Protein AF-A0A7X7J0G5-F1 (afdb_monomer_lite)

Foldseek 3Di:
DDPQDDPVVLVVLVVVLVVLVVLLVVLVVVVVVVVVVLVVVLCCLPPPQLVVLVVQLVVLVVQLVVLVVVLVVQQPDADPVRHGDDSVVSVVSNVVSVVSNVVSVVSNVVSVVVSVVSVVVVVVVCVVCVVVNCCSPPVSVVSSVVSVVVSVVSVVVVVVVVVVPDDDDPPPVVVPPPDDDDPDPDPDDPDDVVVLVLLLCCVVLFDDLVCQVPAAADDDDLLLLPQAADPVQLVVLLPFPAQFDAQDQQAKAKEFPPLSVAQKKKWAAADAPDNNHLSIYIYHSDDDRGPHMHMYGNNNSCVSHVNCRSVNRGDHLWMWMGGRRHTQFIAGNVSHTSDGTDDPDDPPPDDD

Structure (mmCIF, N/CA/C/O backbone):
data_AF-A0A7X7J0G5-F1
#
_entry.id   AF-A0A7X7J0G5-F1
#
loop_
_atom_site.group_PDB
_atom_site.id
_atom_site.type_symbol
_atom_site.label_atom_id
_atom_site.label_alt_id
_atom_site.label_comp_id
_atom_site.label_asym_id
_atom_site.label_entity_id
_atom_site.label_seq_id
_atom_site.pdbx_PDB_ins_code
_atom_site.Cartn_x
_atom_site.Cartn_y
_atom_site.Cartn_z
_atom_site.occupancy
_atom_site.B_iso_or_equiv
_atom_site.auth_seq_id
_atom_site.auth_comp_id
_atom_site.auth_asym_id
_atom_site.auth_atom_id
_atom_site.pdbx_PDB_model_num
ATOM 1 N N . MET A 1 1 ? -26.167 16.440 42.653 1.00 32.41 1 MET A N 1
ATOM 2 C CA . MET A 1 1 ? -25.703 16.665 41.267 1.00 32.41 1 MET A CA 1
ATOM 3 C C . MET A 1 1 ? -24.524 15.736 40.993 1.00 32.41 1 MET A C 1
ATOM 5 O O . MET A 1 1 ? -23.384 16.174 40.981 1.00 32.41 1 MET A O 1
ATOM 9 N N . SER A 1 2 ? -24.777 14.433 40.871 1.00 34.41 2 SER A N 1
ATOM 10 C CA . SER A 1 2 ? -23.756 13.420 40.584 1.00 34.41 2 SER A CA 1
ATOM 11 C C . SER A 1 2 ? -23.842 13.072 39.103 1.00 34.41 2 SER A C 1
ATOM 13 O O . SER A 1 2 ? -24.657 12.258 38.677 1.00 34.41 2 SER A O 1
ATOM 15 N N . GLN A 1 3 ? -23.036 13.761 38.300 1.00 40.47 3 GLN A N 1
ATOM 16 C CA . GLN A 1 3 ? -22.906 13.495 36.874 1.00 40.47 3 GLN A CA 1
ATOM 17 C C . GLN A 1 3 ? -22.240 12.120 36.723 1.00 40.47 3 GLN A C 1
ATOM 19 O O . GLN A 1 3 ? -21.027 11.986 36.835 1.00 40.47 3 GLN A O 1
ATOM 24 N N . ALA A 1 4 ? -23.054 11.071 36.589 1.00 43.91 4 ALA A N 1
ATOM 25 C CA . ALA A 1 4 ? -22.576 9.733 36.281 1.00 43.91 4 ALA A CA 1
ATOM 26 C C . ALA A 1 4 ? -21.748 9.807 34.991 1.00 43.91 4 ALA A C 1
ATOM 28 O O . ALA A 1 4 ? -22.253 10.285 33.973 1.00 43.91 4 ALA A O 1
ATOM 29 N N . ALA A 1 5 ? -20.481 9.390 35.046 1.00 47.75 5 ALA A N 1
ATOM 30 C CA . ALA A 1 5 ? -19.656 9.235 33.856 1.00 47.75 5 ALA A CA 1
ATOM 31 C C . ALA A 1 5 ? -20.415 8.332 32.868 1.00 47.75 5 ALA A C 1
ATOM 33 O O . ALA A 1 5 ? -20.797 7.214 33.213 1.00 47.75 5 ALA A O 1
ATOM 34 N N . ARG A 1 6 ? -20.745 8.864 31.685 1.00 52.44 6 ARG A N 1
ATOM 35 C CA . ARG A 1 6 ? -21.519 8.149 30.662 1.00 52.44 6 ARG A CA 1
ATOM 36 C C . ARG A 1 6 ? -20.653 7.027 30.098 1.00 52.44 6 ARG A C 1
ATOM 38 O O . ARG A 1 6 ? -19.607 7.320 29.529 1.00 52.44 6 ARG A O 1
ATOM 45 N N . VAL A 1 7 ? -21.110 5.784 30.211 1.00 54.59 7 VAL A N 1
ATOM 46 C CA . VAL A 1 7 ? -20.423 4.580 29.703 1.00 54.59 7 VAL A CA 1
ATOM 47 C C . VAL A 1 7 ? -20.078 4.707 28.210 1.00 54.59 7 VAL A C 1
ATOM 49 O O . VAL A 1 7 ? -18.967 4.383 27.808 1.00 54.59 7 VAL A O 1
ATOM 52 N N . GLU A 1 8 ? -20.949 5.342 27.413 1.00 58.28 8 GLU A N 1
ATOM 53 C CA . GLU A 1 8 ? -20.694 5.667 25.997 1.00 58.28 8 GLU A CA 1
ATOM 54 C C . GLU A 1 8 ? -19.411 6.484 25.764 1.00 58.28 8 GLU A C 1
ATOM 56 O O . GLU A 1 8 ? -18.793 6.369 24.711 1.00 58.28 8 GLU A O 1
ATOM 61 N N . SER A 1 9 ? -18.981 7.313 26.722 1.00 66.19 9 SER A N 1
ATOM 62 C CA . SER A 1 9 ? -17.764 8.117 26.560 1.00 66.19 9 SER A CA 1
ATOM 63 C C . SER A 1 9 ? -16.477 7.298 26.662 1.00 66.19 9 SER A C 1
ATOM 65 O O . SER A 1 9 ? -15.486 7.696 26.062 1.00 66.19 9 SER A O 1
ATOM 67 N N . ILE A 1 10 ? -16.489 6.157 27.362 1.00 76.31 10 ILE A N 1
ATOM 68 C CA . ILE A 1 10 ? -15.319 5.271 27.482 1.00 76.31 10 ILE A CA 1
ATOM 69 C C . ILE A 1 10 ? -15.124 4.491 26.184 1.00 76.31 10 ILE A C 1
ATOM 71 O O . ILE A 1 10 ? -14.021 4.475 25.643 1.00 76.31 10 ILE A O 1
ATOM 75 N N . GLU A 1 11 ? -16.202 3.932 25.632 1.00 77.44 11 GLU A N 1
ATOM 76 C CA . GLU A 1 11 ? -16.151 3.222 24.350 1.00 77.44 11 GLU A CA 1
ATOM 77 C C . GLU A 1 11 ? -15.682 4.146 23.216 1.00 77.44 11 GLU A C 1
ATOM 79 O O . GLU A 1 11 ? -14.823 3.769 22.426 1.00 77.44 11 GLU A O 1
ATOM 84 N N . LYS A 1 12 ? -16.090 5.426 23.209 1.00 84.12 12 LYS A N 1
ATOM 85 C CA . LYS A 1 12 ? -15.550 6.409 22.247 1.00 84.12 12 LYS A CA 1
ATOM 86 C C . LYS A 1 12 ? -14.057 6.701 22.416 1.00 84.12 12 LYS A C 1
ATOM 88 O O . LYS A 1 12 ? -13.394 7.014 21.427 1.00 84.12 12 LYS A O 1
ATOM 93 N N . LEU A 1 13 ? -13.511 6.608 23.630 1.00 80.12 13 LEU A N 1
ATOM 94 C CA . LEU A 1 13 ? -12.065 6.736 23.851 1.00 80.12 13 LEU A CA 1
ATOM 95 C C . LEU A 1 13 ? -11.313 5.493 23.356 1.00 80.12 13 LEU A C 1
ATOM 97 O O . LEU A 1 13 ? -10.239 5.641 22.771 1.00 80.12 13 LEU A O 1
ATOM 101 N N . LYS A 1 14 ? -11.888 4.295 23.531 1.00 83.50 14 LYS A N 1
ATOM 102 C CA . LYS A 1 14 ? -11.353 3.038 22.980 1.00 83.50 14 LYS A CA 1
ATOM 103 C C . LYS A 1 14 ? -11.372 3.048 21.447 1.00 83.50 14 LYS A C 1
ATOM 105 O O . LYS A 1 14 ? -10.341 2.770 20.836 1.00 83.50 14 LYS A O 1
ATOM 110 N N . ASP A 1 15 ? -12.478 3.478 20.836 1.00 86.25 15 ASP A N 1
ATOM 111 C CA . ASP A 1 15 ? -12.607 3.661 19.382 1.00 86.25 15 ASP A CA 1
ATOM 112 C C . ASP A 1 15 ? -11.523 4.609 18.841 1.00 86.25 15 ASP A C 1
ATOM 114 O O . ASP A 1 15 ? -10.813 4.291 17.885 1.00 86.25 15 ASP A O 1
ATOM 118 N N . LEU A 1 16 ? -11.356 5.776 19.480 1.00 86.94 16 LEU A N 1
ATOM 119 C CA . LEU A 1 16 ? -10.355 6.769 19.082 1.00 86.94 16 LEU A CA 1
ATOM 120 C C . LEU A 1 16 ? -8.928 6.221 19.202 1.00 86.94 16 LEU A C 1
ATOM 122 O O . LEU A 1 16 ? -8.096 6.483 18.333 1.00 86.94 16 LEU A O 1
ATOM 126 N N . ARG A 1 17 ? -8.639 5.451 20.254 1.00 91.12 17 ARG A N 1
ATOM 127 C CA . ARG A 1 17 ? -7.341 4.794 20.433 1.00 91.12 17 ARG A CA 1
ATOM 128 C C . ARG A 1 17 ? -7.043 3.840 19.276 1.00 91.12 17 ARG A C 1
ATOM 130 O O . ARG A 1 17 ? -5.959 3.912 18.703 1.00 91.12 17 ARG A O 1
ATOM 137 N N . VAL A 1 18 ? -7.996 2.979 18.915 1.00 90.06 18 VAL A N 1
ATOM 138 C CA . VAL A 1 18 ? -7.846 2.039 17.791 1.00 90.06 18 VAL A CA 1
ATOM 139 C C . VAL A 1 18 ? -7.646 2.793 16.477 1.00 90.06 18 VAL A C 1
ATOM 141 O O . VAL A 1 18 ? -6.720 2.478 15.729 1.00 90.06 18 VAL A O 1
ATOM 144 N N . ALA A 1 19 ? -8.446 3.833 16.224 1.00 91.69 19 ALA A N 1
ATOM 145 C CA . ALA A 1 19 ? -8.308 4.666 15.033 1.00 91.69 19 ALA A CA 1
ATOM 146 C C . ALA A 1 19 ? -6.921 5.328 14.939 1.00 91.69 19 ALA A C 1
ATOM 148 O O . ALA A 1 19 ? -6.339 5.377 13.857 1.00 91.69 19 ALA A O 1
ATOM 149 N N . LEU A 1 20 ? -6.362 5.791 16.063 1.00 88.94 20 LEU A N 1
ATOM 150 C CA . LEU A 1 20 ? -5.010 6.354 16.118 1.00 88.94 20 LEU A CA 1
ATOM 151 C C . LEU A 1 20 ? -3.921 5.309 15.844 1.00 88.94 20 LEU A C 1
ATOM 153 O O . LEU A 1 20 ? -2.964 5.624 15.138 1.00 88.94 20 LEU A O 1
ATOM 157 N N . CYS A 1 21 ? -4.064 4.080 16.349 1.00 88.12 21 CYS A N 1
ATOM 158 C CA . CYS A 1 21 ? -3.136 2.989 16.041 1.00 88.12 21 CYS A CA 1
ATOM 159 C C . CYS A 1 21 ? -3.135 2.659 14.542 1.00 88.12 21 CYS A C 1
ATOM 161 O O . CYS A 1 21 ? -2.074 2.659 13.920 1.00 88.12 21 CYS A O 1
ATOM 163 N N . LEU A 1 22 ? -4.319 2.451 13.955 1.00 91.81 22 LEU A N 1
ATOM 164 C CA . LEU A 1 22 ? -4.469 2.140 12.528 1.00 91.81 22 LEU A CA 1
ATOM 165 C C . LEU A 1 22 ? -3.949 3.274 11.641 1.00 91.81 22 LEU A C 1
ATOM 167 O O . LEU A 1 22 ? -3.261 3.033 10.649 1.00 91.81 22 LEU A O 1
ATOM 171 N N . PHE A 1 23 ? -4.241 4.523 12.015 1.00 92.62 23 PHE A N 1
ATOM 172 C CA . PHE A 1 23 ? -3.706 5.695 11.335 1.00 92.62 23 PHE A CA 1
ATOM 173 C C . PHE A 1 23 ? -2.174 5.725 11.382 1.00 92.62 23 PHE A C 1
ATOM 175 O O . PHE A 1 23 ? -1.546 5.928 10.344 1.00 92.62 23 PHE A O 1
ATOM 182 N N . ALA A 1 24 ? -1.569 5.506 12.555 1.00 89.25 24 ALA A N 1
ATOM 183 C CA . ALA A 1 24 ? -0.117 5.517 12.707 1.00 89.25 24 ALA A CA 1
ATOM 184 C C . ALA A 1 24 ? 0.556 4.426 11.869 1.00 89.25 24 ALA A C 1
ATOM 186 O O . ALA A 1 24 ? 1.554 4.698 11.205 1.00 89.25 24 ALA A O 1
ATOM 187 N N . GLU A 1 25 ? 0.001 3.216 11.864 1.00 91.25 25 GLU A N 1
ATOM 188 C CA . GLU A 1 25 ? 0.517 2.110 11.060 1.00 91.25 25 GLU A CA 1
ATOM 189 C C . GLU A 1 25 ? 0.406 2.403 9.560 1.00 91.25 25 GLU A C 1
ATOM 191 O O . GLU A 1 25 ? 1.406 2.348 8.845 1.00 91.25 25 GLU A O 1
ATOM 196 N N . THR A 1 26 ? -0.777 2.813 9.095 1.00 94.12 26 THR A N 1
ATOM 197 C CA . THR A 1 26 ? -1.019 3.132 7.679 1.00 94.12 26 THR A CA 1
ATOM 198 C C . THR A 1 26 ? -0.112 4.266 7.204 1.00 94.12 26 THR A C 1
ATOM 200 O O . THR A 1 26 ? 0.515 4.172 6.147 1.00 94.12 26 THR A O 1
ATOM 203 N N . ALA A 1 27 ? -0.004 5.337 7.996 1.00 92.12 27 ALA A N 1
ATOM 204 C CA . ALA A 1 27 ? 0.846 6.471 7.675 1.00 92.12 27 ALA A CA 1
ATOM 205 C C . ALA A 1 27 ? 2.327 6.072 7.667 1.00 92.12 27 ALA A C 1
ATOM 207 O O . ALA A 1 27 ? 3.038 6.416 6.726 1.00 92.12 27 ALA A O 1
ATOM 208 N N . ARG A 1 28 ? 2.801 5.307 8.661 1.00 90.31 28 ARG A N 1
ATOM 209 C CA . ARG A 1 28 ? 4.196 4.849 8.713 1.00 90.31 28 ARG A CA 1
ATOM 210 C C . ARG A 1 28 ? 4.544 3.984 7.507 1.00 90.31 28 ARG A C 1
ATOM 212 O O . ARG A 1 28 ? 5.570 4.228 6.878 1.00 90.31 28 ARG A O 1
ATOM 219 N N . THR A 1 29 ? 3.700 3.014 7.168 1.00 92.94 29 THR A N 1
ATOM 220 C CA . THR A 1 29 ? 3.914 2.135 6.011 1.00 92.94 29 THR A CA 1
ATOM 221 C C . THR A 1 29 ? 3.962 2.940 4.716 1.00 92.94 29 THR A C 1
ATOM 223 O O . THR A 1 29 ? 4.936 2.830 3.974 1.00 92.94 29 THR A O 1
ATOM 226 N N . GLY A 1 30 ? 2.995 3.836 4.490 1.00 94.44 30 GLY A N 1
ATOM 227 C CA . GLY A 1 30 ? 2.977 4.680 3.292 1.00 94.44 30 GLY A CA 1
ATOM 228 C C . GLY A 1 30 ? 4.203 5.595 3.171 1.00 94.44 30 GLY A C 1
ATOM 229 O O . GLY A 1 30 ? 4.761 5.741 2.084 1.00 94.44 30 GLY A O 1
ATOM 230 N N . LEU A 1 31 ? 4.673 6.173 4.283 1.00 92.81 31 LEU A N 1
ATOM 231 C CA . LEU A 1 31 ? 5.893 6.986 4.290 1.00 92.81 31 LEU A CA 1
ATOM 232 C C . LEU A 1 31 ? 7.150 6.156 4.001 1.00 92.81 31 LEU A C 1
ATOM 234 O O . LEU A 1 31 ? 8.002 6.586 3.225 1.00 92.81 31 LEU A O 1
ATOM 238 N N . LEU A 1 32 ? 7.261 4.959 4.584 1.00 91.19 32 LEU A N 1
ATOM 239 C CA . LEU A 1 32 ? 8.395 4.062 4.355 1.00 91.19 32 LEU A CA 1
ATOM 240 C C . LEU A 1 32 ? 8.464 3.574 2.904 1.00 91.19 32 LEU A C 1
ATOM 242 O O . LEU A 1 32 ? 9.557 3.489 2.335 1.00 91.19 32 LEU A O 1
ATOM 246 N N . GLU A 1 33 ? 7.321 3.261 2.297 1.00 93.38 33 GLU A N 1
ATOM 247 C CA . GLU A 1 33 ? 7.238 2.855 0.893 1.00 93.38 33 GLU A CA 1
ATOM 248 C C . GLU A 1 33 ? 7.682 3.982 -0.044 1.00 93.38 33 GLU A C 1
ATOM 250 O O . GLU A 1 33 ? 8.559 3.769 -0.890 1.00 93.38 33 GLU A O 1
ATOM 255 N N . ALA A 1 34 ? 7.151 5.193 0.159 1.00 92.69 34 ALA A N 1
ATOM 256 C CA . ALA A 1 34 ? 7.518 6.372 -0.620 1.00 92.69 34 ALA A CA 1
ATOM 257 C C . ALA A 1 34 ? 9.016 6.696 -0.486 1.00 92.69 34 ALA A C 1
ATOM 259 O O . ALA A 1 34 ? 9.712 6.883 -1.489 1.00 92.69 34 ALA A O 1
ATOM 260 N N . ASP A 1 35 ? 9.548 6.677 0.739 1.00 91.69 35 ASP A N 1
ATOM 261 C CA . ASP A 1 35 ? 10.971 6.900 1.002 1.00 91.69 35 ASP A CA 1
ATOM 262 C C . ASP A 1 35 ? 11.849 5.849 0.315 1.00 91.69 35 ASP A C 1
ATOM 264 O O . ASP A 1 35 ? 12.885 6.180 -0.272 1.00 91.69 35 ASP A O 1
ATOM 268 N N . SER A 1 36 ? 11.428 4.585 0.345 1.00 93.75 36 SER A N 1
ATOM 269 C CA . SER A 1 36 ? 12.155 3.479 -0.278 1.00 93.75 36 SER A CA 1
ATOM 270 C C . SER A 1 36 ? 12.201 3.609 -1.800 1.00 93.75 36 SER A C 1
ATOM 272 O O . SER A 1 36 ? 13.251 3.383 -2.412 1.00 93.75 36 SER A O 1
ATOM 274 N N . GLU A 1 37 ? 11.094 3.994 -2.436 1.00 93.25 37 GLU A N 1
ATOM 275 C CA . GLU A 1 37 ? 11.039 4.204 -3.884 1.00 93.25 37 GLU A CA 1
ATOM 276 C C . GLU A 1 37 ? 11.870 5.418 -4.323 1.00 93.25 37 GLU A C 1
ATOM 278 O O . GLU A 1 37 ? 12.631 5.333 -5.297 1.00 93.25 37 GLU A O 1
ATOM 283 N N . ILE A 1 38 ? 11.804 6.515 -3.562 1.00 94.31 38 ILE A N 1
ATOM 284 C CA . ILE A 1 38 ? 12.632 7.708 -3.763 1.00 94.31 38 ILE A CA 1
ATOM 285 C C . ILE A 1 38 ? 14.119 7.349 -3.683 1.00 94.31 38 ILE A C 1
ATOM 287 O O . ILE A 1 38 ? 14.896 7.698 -4.578 1.00 94.31 38 ILE A O 1
ATOM 291 N N . GLN A 1 39 ? 14.529 6.628 -2.636 1.00 92.75 39 GLN A N 1
ATOM 292 C CA . GLN A 1 39 ? 15.922 6.223 -2.453 1.00 92.75 39 GLN A CA 1
ATOM 293 C C . GLN A 1 39 ? 16.391 5.302 -3.578 1.00 92.75 39 GLN A C 1
ATOM 295 O O . GLN A 1 39 ? 17.457 5.536 -4.153 1.00 92.75 39 GLN A O 1
ATOM 300 N N . ARG A 1 40 ? 15.589 4.294 -3.942 1.00 95.69 40 ARG A N 1
ATOM 301 C CA . ARG A 1 40 ? 15.896 3.368 -5.041 1.00 95.69 40 ARG A CA 1
ATOM 302 C C . ARG A 1 40 ? 16.089 4.116 -6.359 1.00 95.69 40 ARG A C 1
ATOM 304 O O . ARG A 1 40 ? 17.092 3.913 -7.041 1.00 95.69 40 ARG A O 1
ATOM 311 N N . THR A 1 41 ? 15.166 5.015 -6.692 1.00 93.06 41 THR A N 1
ATOM 312 C CA . THR A 1 41 ? 15.216 5.812 -7.927 1.00 93.06 41 THR A CA 1
ATOM 313 C C . THR A 1 41 ? 16.414 6.758 -7.933 1.00 93.06 41 THR A C 1
ATOM 315 O O . THR A 1 41 ? 17.121 6.866 -8.939 1.00 93.06 41 THR A O 1
ATOM 318 N N . GLY A 1 42 ? 16.698 7.397 -6.796 1.00 93.50 42 GLY A N 1
ATOM 319 C CA . GLY A 1 42 ? 17.866 8.254 -6.621 1.00 93.50 42 GLY A CA 1
ATOM 320 C C . GLY A 1 42 ? 19.180 7.494 -6.805 1.00 93.50 42 GLY A C 1
ATOM 321 O O . GLY A 1 42 ? 20.058 7.956 -7.534 1.00 93.50 42 GLY A O 1
ATOM 322 N N . LEU A 1 43 ? 19.312 6.306 -6.209 1.00 93.56 43 LEU A N 1
ATOM 323 C CA . LEU A 1 4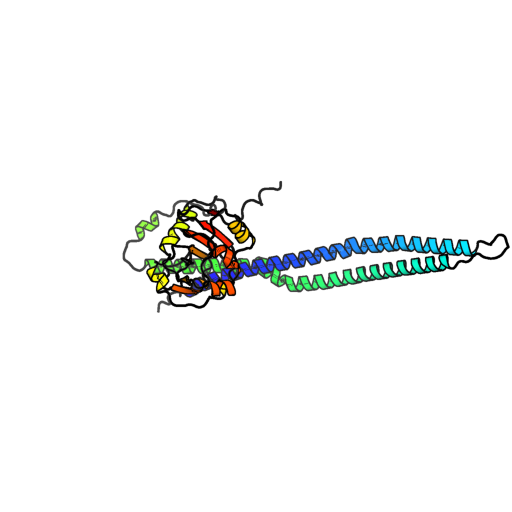3 ? 20.488 5.448 -6.377 1.00 93.56 43 LEU A CA 1
ATOM 324 C C . LEU A 1 43 ? 20.658 5.004 -7.834 1.00 93.56 43 LEU A C 1
ATOM 326 O O . LEU A 1 43 ? 21.758 5.115 -8.379 1.00 93.56 43 LEU A O 1
ATOM 330 N N . TRP A 1 44 ? 19.576 4.579 -8.488 1.00 96.06 44 TRP A N 1
ATOM 331 C CA . TRP A 1 44 ? 19.600 4.177 -9.893 1.00 96.06 44 TRP A CA 1
ATOM 332 C C . TRP A 1 44 ? 20.038 5.328 -10.816 1.00 96.06 44 TRP A C 1
ATOM 334 O O . TRP A 1 44 ? 20.930 5.154 -11.651 1.00 96.06 44 TRP A O 1
ATOM 344 N N . LEU A 1 45 ? 19.497 6.540 -10.645 1.00 94.25 45 LEU A N 1
ATOM 345 C CA . LEU A 1 45 ? 19.892 7.693 -11.464 1.00 94.25 45 LEU A CA 1
ATOM 346 C C . LEU A 1 45 ? 21.331 8.162 -11.186 1.00 94.25 45 LEU A C 1
ATOM 348 O O . LEU A 1 45 ? 22.076 8.468 -12.128 1.00 94.25 45 LEU A O 1
ATOM 352 N N . LYS A 1 46 ? 21.739 8.236 -9.912 1.00 91.88 46 LYS A N 1
ATOM 353 C CA . LYS A 1 46 ? 23.050 8.772 -9.503 1.00 91.88 46 LYS A CA 1
ATOM 354 C C . LYS A 1 46 ? 24.195 7.803 -9.761 1.00 91.88 46 LYS A C 1
ATOM 356 O O . LYS A 1 46 ? 25.248 8.228 -10.236 1.00 91.88 46 LYS A O 1
ATOM 361 N N . ASN A 1 47 ? 23.995 6.520 -9.477 1.00 90.19 47 ASN A N 1
ATOM 362 C CA . ASN A 1 47 ? 25.074 5.536 -9.493 1.00 90.19 47 ASN A CA 1
ATOM 363 C C . ASN A 1 47 ? 25.074 4.711 -10.777 1.00 90.19 47 ASN A C 1
ATOM 365 O O . ASN A 1 47 ? 26.133 4.509 -11.372 1.00 90.19 47 ASN A O 1
ATOM 369 N N . GLU A 1 48 ? 23.907 4.257 -11.232 1.00 93.19 48 GLU A N 1
ATOM 370 C CA . GLU A 1 48 ? 23.824 3.352 -12.379 1.00 93.19 48 GLU A CA 1
ATOM 371 C C . GLU A 1 48 ? 23.751 4.122 -13.696 1.00 93.19 48 GLU A C 1
ATOM 373 O O . GLU A 1 48 ? 24.653 4.010 -14.528 1.00 93.19 48 GLU A O 1
ATOM 378 N N . GLN A 1 49 ? 22.728 4.961 -13.880 1.00 93.81 49 GLN A N 1
ATOM 379 C CA . GLN A 1 49 ? 22.507 5.672 -15.142 1.00 93.81 49 GLN A CA 1
ATOM 380 C C . GLN A 1 49 ? 23.628 6.658 -15.455 1.00 93.81 49 GLN A C 1
ATOM 382 O O . GLN A 1 49 ? 24.132 6.685 -16.580 1.00 93.81 49 GLN A O 1
ATOM 387 N N . LEU A 1 50 ? 24.070 7.447 -14.470 1.00 92.31 50 LEU A N 1
ATOM 388 C CA . LEU A 1 50 ? 25.167 8.392 -14.675 1.00 92.31 50 LEU A CA 1
ATOM 389 C C . LEU A 1 50 ? 26.454 7.673 -15.111 1.00 92.31 50 LEU A C 1
ATOM 391 O O . LEU A 1 50 ? 27.126 8.116 -16.046 1.00 92.31 50 LEU A O 1
ATOM 395 N N . ARG A 1 51 ? 26.793 6.552 -14.461 1.00 94.56 51 ARG A N 1
ATOM 396 C CA . ARG A 1 51 ? 27.961 5.732 -14.813 1.00 94.56 51 ARG A CA 1
ATOM 397 C C . ARG A 1 51 ? 27.805 5.112 -16.198 1.00 94.56 51 ARG A C 1
ATOM 399 O O . ARG A 1 51 ? 28.742 5.176 -16.996 1.00 94.56 51 ARG A O 1
ATOM 406 N N . TYR A 1 52 ? 26.634 4.552 -16.490 1.00 96.81 52 TYR A N 1
ATOM 407 C CA . TYR A 1 52 ? 26.325 3.932 -17.772 1.00 96.81 52 TYR A CA 1
ATOM 408 C C . TYR A 1 52 ? 26.504 4.925 -18.924 1.00 96.81 52 TYR A C 1
ATOM 410 O O . TYR A 1 52 ? 27.292 4.667 -19.833 1.00 96.81 52 TYR A O 1
ATOM 418 N N . TRP A 1 53 ? 25.864 6.098 -18.870 1.00 95.94 53 TRP A N 1
ATOM 419 C CA . TRP A 1 53 ? 25.942 7.070 -19.964 1.00 95.94 53 TRP A CA 1
ATOM 420 C C . TRP A 1 53 ? 27.332 7.694 -20.116 1.00 95.94 53 TRP A C 1
ATOM 422 O O . TRP A 1 53 ? 27.772 7.900 -21.246 1.00 95.94 53 TRP A O 1
ATOM 432 N N . LYS A 1 54 ? 28.080 7.904 -19.022 1.00 94.94 54 LYS A N 1
ATOM 433 C CA . LYS A 1 54 ? 29.501 8.293 -19.104 1.00 94.94 54 LYS A CA 1
ATOM 434 C C . LYS A 1 54 ? 30.332 7.243 -19.849 1.00 94.94 54 LYS A C 1
ATOM 436 O O . LYS A 1 54 ? 31.083 7.594 -20.756 1.00 94.94 54 LYS A O 1
ATOM 441 N N . SER A 1 55 ? 30.164 5.962 -19.517 1.00 95.44 55 SER A N 1
ATOM 442 C CA . SER A 1 55 ? 30.854 4.861 -20.203 1.00 95.44 55 SER A CA 1
ATOM 443 C C . SER A 1 55 ? 30.446 4.754 -21.680 1.00 95.44 55 SER A C 1
ATOM 445 O O . SER A 1 55 ? 31.301 4.600 -22.553 1.00 95.44 55 SER A O 1
ATOM 447 N N . GLN A 1 56 ? 29.155 4.924 -21.982 1.00 94.50 56 GLN A N 1
ATOM 448 C CA . GLN A 1 56 ? 28.650 4.927 -23.356 1.00 94.50 56 GLN A CA 1
ATOM 449 C C . GLN A 1 56 ? 29.227 6.073 -24.187 1.00 94.50 56 GLN A C 1
ATOM 451 O O . GLN A 1 56 ? 29.518 5.868 -25.362 1.00 94.50 56 GLN A O 1
ATOM 456 N N . ILE A 1 57 ? 29.428 7.261 -23.610 1.00 97.44 57 ILE A N 1
ATOM 457 C CA . ILE A 1 57 ? 30.064 8.378 -24.321 1.00 97.44 57 ILE A CA 1
ATOM 458 C C . ILE A 1 57 ? 31.505 8.034 -24.693 1.00 97.44 57 ILE A C 1
ATOM 460 O O . ILE A 1 57 ? 31.879 8.243 -25.845 1.00 97.44 57 ILE A O 1
ATOM 464 N N . VAL A 1 58 ? 32.285 7.453 -23.774 1.00 97.06 58 VAL A N 1
ATOM 465 C CA 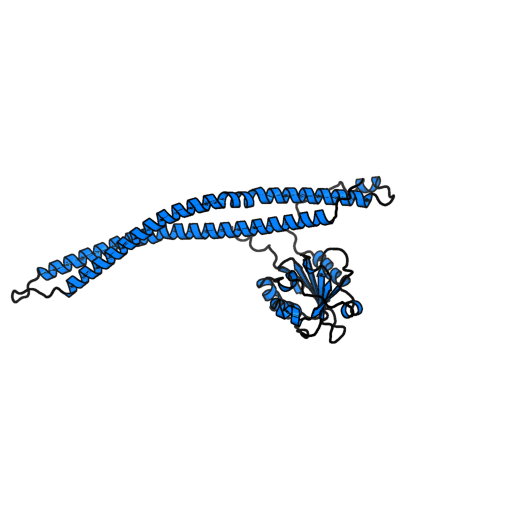. VAL A 1 58 ? 33.659 7.006 -24.067 1.00 97.06 58 VAL A CA 1
ATOM 466 C C . VAL A 1 58 ? 33.649 6.016 -25.235 1.00 97.06 58 VAL A C 1
ATOM 468 O O . VAL A 1 58 ? 34.224 6.304 -26.284 1.00 97.06 58 VAL A O 1
ATOM 471 N N . SER A 1 59 ? 32.881 4.928 -25.128 1.00 95.06 59 SER A N 1
ATOM 472 C CA . SER A 1 59 ? 32.787 3.908 -26.183 1.00 95.06 59 SER A CA 1
ATOM 473 C C . SER A 1 59 ? 32.320 4.474 -27.536 1.00 95.06 59 SER A C 1
ATOM 475 O O . SER A 1 59 ? 32.919 4.207 -28.580 1.00 95.06 59 SER A O 1
ATOM 477 N N . ARG A 1 60 ? 31.276 5.312 -27.545 1.00 95.69 60 ARG A N 1
ATOM 478 C CA . ARG A 1 60 ? 30.730 5.900 -28.780 1.00 95.69 60 ARG A CA 1
ATOM 479 C C . ARG A 1 60 ? 31.671 6.947 -29.388 1.00 95.69 60 ARG A C 1
ATOM 481 O O . ARG A 1 60 ? 31.726 7.061 -30.612 1.00 95.69 60 ARG A O 1
ATOM 488 N N . SER A 1 61 ? 32.436 7.676 -28.573 1.00 97.06 61 SER A N 1
ATOM 489 C CA . SER A 1 61 ? 33.445 8.636 -29.046 1.00 97.06 61 SER A CA 1
ATOM 490 C C . SER A 1 61 ? 34.638 7.951 -29.715 1.00 97.06 61 SER A C 1
ATOM 492 O O . SER A 1 61 ? 35.107 8.411 -30.761 1.00 97.06 61 SER A O 1
ATOM 494 N N . GLU A 1 62 ? 35.073 6.805 -29.187 1.00 97.38 62 GLU A N 1
ATOM 495 C CA . GLU A 1 62 ? 36.083 5.967 -29.831 1.00 97.38 62 GLU A CA 1
ATOM 496 C C . GLU A 1 62 ? 35.587 5.454 -31.185 1.00 97.38 62 GLU A C 1
ATOM 498 O O . GLU A 1 62 ? 36.298 5.568 -32.182 1.00 97.38 62 GLU A O 1
ATOM 503 N N . LEU A 1 63 ? 34.349 4.947 -31.251 1.00 95.00 63 LEU A N 1
ATOM 504 C CA . LEU A 1 63 ? 33.741 4.484 -32.504 1.00 95.00 63 LEU A CA 1
ATOM 505 C C . LEU A 1 63 ? 33.634 5.604 -33.544 1.00 95.00 63 LEU A C 1
ATOM 507 O O . LEU A 1 63 ? 33.954 5.390 -34.713 1.00 95.00 63 LEU A O 1
ATOM 511 N N . PHE A 1 64 ? 33.237 6.807 -33.126 1.00 97.69 64 PHE A N 1
ATOM 512 C CA . PHE A 1 64 ? 33.197 7.974 -34.005 1.00 97.69 64 PHE A CA 1
ATOM 513 C C . PHE A 1 64 ? 34.591 8.341 -34.533 1.00 97.69 64 PHE A C 1
ATOM 515 O O . PHE A 1 64 ? 34.756 8.593 -35.728 1.00 97.69 64 PHE A O 1
ATOM 522 N N . THR A 1 65 ? 35.609 8.308 -33.672 1.00 97.44 65 THR A N 1
ATOM 523 C CA . THR A 1 65 ? 36.999 8.580 -34.060 1.00 97.44 65 THR A CA 1
ATOM 524 C C . THR A 1 65 ? 37.521 7.528 -35.040 1.00 97.44 65 THR A C 1
ATOM 526 O O . THR A 1 65 ? 38.075 7.887 -36.080 1.00 97.44 65 THR A O 1
ATOM 529 N N . ARG A 1 66 ? 37.273 6.236 -34.780 1.00 96.88 66 ARG A N 1
ATOM 530 C CA . ARG A 1 66 ? 37.633 5.132 -35.688 1.00 96.88 66 ARG A CA 1
ATOM 531 C C . ARG A 1 66 ? 36.953 5.276 -37.051 1.00 96.88 66 ARG A C 1
ATOM 533 O O . ARG A 1 66 ? 37.625 5.159 -38.071 1.00 96.88 66 ARG A O 1
ATOM 540 N N . ALA A 1 67 ? 35.660 5.606 -37.081 1.00 95.94 67 ALA A N 1
ATOM 541 C CA . ALA A 1 67 ? 34.930 5.835 -38.327 1.00 95.94 67 ALA A CA 1
ATOM 542 C C . ALA A 1 67 ? 35.513 7.016 -39.127 1.00 95.94 67 ALA A C 1
ATOM 544 O O . ALA A 1 67 ? 35.667 6.918 -40.344 1.00 95.94 67 ALA A O 1
ATOM 545 N N . LYS A 1 68 ? 35.900 8.115 -38.459 1.00 97.38 68 LYS A N 1
ATOM 546 C CA . LYS A 1 68 ? 36.564 9.257 -39.116 1.00 97.38 68 LYS A CA 1
ATOM 547 C C . LYS A 1 68 ? 37.918 8.879 -39.712 1.00 97.38 68 LYS A C 1
ATOM 549 O O . LYS A 1 68 ? 38.230 9.312 -40.819 1.00 97.38 68 LYS A O 1
ATOM 554 N N . ILE A 1 69 ? 38.717 8.091 -38.991 1.00 97.50 69 ILE A N 1
ATOM 555 C CA . ILE A 1 69 ? 40.012 7.608 -39.486 1.00 97.50 69 ILE A CA 1
ATOM 556 C C . ILE A 1 69 ? 39.804 6.725 -40.722 1.00 97.50 69 ILE A C 1
ATOM 558 O O . ILE A 1 69 ? 40.451 6.970 -41.736 1.00 97.50 69 ILE A O 1
ATOM 562 N N . ALA A 1 70 ? 38.866 5.772 -40.677 1.00 94.44 70 ALA A N 1
ATOM 563 C CA . ALA A 1 70 ? 38.550 4.897 -41.809 1.00 94.44 70 ALA A CA 1
ATOM 564 C C . ALA A 1 70 ? 38.090 5.689 -43.047 1.00 94.44 70 ALA A C 1
ATOM 566 O O . ALA A 1 70 ? 38.568 5.448 -44.156 1.00 94.44 70 ALA A O 1
ATOM 567 N N . LEU A 1 71 ? 37.229 6.696 -42.851 1.00 95.25 71 LEU A N 1
ATOM 568 C CA . LEU A 1 71 ? 36.802 7.596 -43.922 1.00 95.25 71 LEU A CA 1
ATOM 569 C C . LEU A 1 71 ? 37.991 8.342 -44.546 1.00 95.25 71 LEU A C 1
ATOM 571 O O . LEU A 1 71 ? 38.120 8.390 -45.768 1.00 95.25 71 LEU A O 1
ATOM 575 N N . ASN A 1 72 ? 38.876 8.908 -43.722 1.00 93.69 72 ASN A N 1
ATOM 576 C CA . ASN A 1 72 ? 40.053 9.628 -44.207 1.00 93.69 72 ASN A CA 1
ATOM 577 C C . ASN A 1 72 ? 41.029 8.702 -44.946 1.00 93.69 72 ASN A C 1
ATOM 579 O O . ASN A 1 72 ? 41.528 9.067 -46.008 1.00 93.69 72 ASN A O 1
ATOM 583 N N . GLN A 1 73 ? 41.267 7.494 -44.429 1.00 93.56 73 GLN A N 1
ATOM 584 C CA . GLN A 1 73 ? 42.102 6.488 -45.089 1.00 93.56 73 GLN A CA 1
ATOM 585 C C . GLN A 1 73 ? 41.550 6.134 -46.473 1.00 93.56 73 GLN A C 1
ATOM 587 O O . GLN A 1 73 ? 42.298 6.151 -47.451 1.00 93.56 73 GLN A O 1
ATOM 592 N N . LYS A 1 74 ? 40.239 5.892 -46.595 1.00 90.88 74 LYS A N 1
ATOM 593 C CA . LYS A 1 74 ? 39.624 5.552 -47.885 1.00 90.88 74 LYS A CA 1
ATOM 594 C C . LYS A 1 74 ? 39.640 6.714 -48.878 1.00 90.88 74 LYS A C 1
ATOM 596 O O . LYS A 1 74 ? 39.895 6.488 -50.056 1.00 90.88 74 LYS A O 1
ATOM 601 N N . LYS A 1 75 ? 39.468 7.954 -48.403 1.00 89.62 75 LYS A N 1
ATOM 602 C CA . LYS A 1 75 ? 39.607 9.168 -49.230 1.00 89.62 75 LYS A CA 1
ATOM 603 C C . LYS A 1 75 ? 41.022 9.341 -49.791 1.00 89.62 75 LYS A C 1
ATOM 605 O O . LYS A 1 75 ? 41.178 9.730 -50.947 1.00 89.62 75 LYS A O 1
ATOM 610 N N . LEU A 1 76 ? 42.042 9.046 -48.983 1.00 89.31 76 LEU A N 1
ATOM 611 C CA . LEU A 1 76 ? 43.452 9.147 -49.375 1.00 89.31 76 LEU A CA 1
ATOM 612 C C . LEU A 1 76 ? 43.913 7.986 -50.266 1.00 89.31 76 LEU A C 1
ATOM 614 O O . LEU A 1 76 ? 44.838 8.152 -51.061 1.00 89.31 76 LEU A O 1
ATOM 618 N N . THR A 1 77 ? 43.277 6.819 -50.154 1.00 87.50 77 THR A N 1
ATOM 619 C CA . THR A 1 77 ? 43.640 5.639 -50.942 1.00 87.50 77 THR A CA 1
ATOM 620 C C . THR A 1 77 ? 43.240 5.840 -52.403 1.00 87.50 77 THR A C 1
ATOM 622 O O . THR A 1 77 ? 42.065 6.016 -52.731 1.00 87.50 77 THR A O 1
ATOM 625 N N . LYS A 1 78 ? 44.228 5.793 -53.300 1.00 85.81 78 LYS A N 1
ATOM 626 C CA . LYS A 1 78 ? 44.006 5.827 -54.748 1.00 85.81 78 LYS A CA 1
ATOM 627 C C . LYS A 1 78 ? 43.778 4.414 -55.279 1.00 85.81 78 LYS A C 1
ATOM 629 O O . LYS A 1 78 ? 44.371 3.447 -54.806 1.00 85.81 78 LYS A O 1
ATOM 634 N N . THR A 1 79 ? 42.916 4.300 -56.276 1.00 82.75 79 THR A N 1
ATOM 635 C CA . THR A 1 79 ? 42.749 3.080 -57.070 1.00 82.75 79 THR A CA 1
ATOM 636 C C . THR A 1 79 ? 44.016 2.807 -57.895 1.00 82.75 79 THR A C 1
ATOM 638 O O . THR A 1 79 ? 44.736 3.752 -58.230 1.00 82.75 79 THR A O 1
ATOM 641 N N . PRO A 1 80 ? 44.285 1.546 -58.286 1.00 78.75 80 PRO A N 1
ATOM 642 C CA . PRO A 1 80 ? 45.425 1.193 -59.143 1.00 78.75 80 PRO A CA 1
ATOM 643 C C . PRO A 1 80 ? 45.464 1.945 -60.487 1.00 78.75 80 PRO A C 1
ATOM 645 O O . PRO A 1 80 ? 46.524 2.085 -61.084 1.00 78.75 80 PRO A O 1
ATOM 648 N N . LEU A 1 81 ? 44.314 2.459 -60.939 1.00 84.25 81 LEU A N 1
ATOM 649 C CA . LEU A 1 81 ? 44.135 3.258 -62.158 1.00 84.25 81 LEU A CA 1
ATOM 650 C C . LEU A 1 81 ? 44.274 4.780 -61.923 1.00 84.25 81 LEU A C 1
ATOM 652 O O . LEU A 1 81 ? 44.013 5.568 -62.826 1.00 84.25 81 LEU A O 1
ATOM 656 N N . GLY A 1 82 ? 44.651 5.216 -60.715 1.00 77.75 82 GLY A N 1
ATOM 657 C CA . GLY A 1 82 ? 44.897 6.624 -60.374 1.00 77.75 82 GLY A CA 1
ATOM 658 C C . GLY A 1 82 ? 43.676 7.440 -59.914 1.00 77.75 82 GLY A C 1
ATOM 659 O O . GLY A 1 82 ? 43.857 8.575 -59.477 1.00 77.75 82 GLY A O 1
ATOM 660 N N . GLY A 1 83 ? 42.458 6.884 -59.952 1.00 81.62 83 GLY A N 1
ATOM 661 C CA . GLY A 1 83 ? 41.225 7.507 -59.429 1.00 81.62 83 GLY A CA 1
ATOM 662 C C . GLY A 1 83 ? 40.995 7.281 -57.923 1.00 81.62 83 GLY A C 1
ATOM 663 O O . GLY A 1 83 ? 41.793 6.609 -57.272 1.00 81.62 83 GLY A O 1
ATOM 664 N N . HIS A 1 84 ? 39.891 7.780 -57.357 1.00 75.62 84 HIS A N 1
ATOM 665 C CA . HIS A 1 84 ? 39.525 7.599 -55.937 1.00 75.62 84 HIS A CA 1
ATOM 666 C C . HIS A 1 84 ? 38.448 6.516 -55.732 1.00 75.62 84 HIS A C 1
ATOM 668 O O . HIS A 1 84 ? 37.571 6.346 -56.578 1.00 75.62 84 HIS A O 1
ATOM 674 N N . TYR A 1 85 ? 38.486 5.805 -54.597 1.00 83.50 85 TYR A N 1
ATOM 675 C CA . TYR A 1 85 ? 37.432 4.855 -54.208 1.00 83.50 85 TYR A CA 1
ATOM 676 C C . TYR A 1 85 ? 36.149 5.570 -53.740 1.00 83.50 85 TYR A C 1
ATOM 678 O O . TYR A 1 85 ? 36.204 6.646 -53.142 1.00 83.50 85 TYR A O 1
ATOM 686 N N . SER A 1 86 ? 34.983 4.941 -53.947 1.00 88.06 86 SER A N 1
ATOM 687 C CA . SER A 1 86 ? 33.705 5.420 -53.391 1.00 88.06 86 SER A CA 1
ATOM 688 C C . SER A 1 86 ? 33.725 5.382 -51.857 1.00 88.06 86 SER A C 1
ATOM 690 O O . SER A 1 86 ? 34.052 4.352 -51.269 1.00 88.06 86 SER A O 1
ATOM 692 N N . CYS A 1 87 ? 33.368 6.499 -51.216 1.00 89.94 87 CYS A N 1
ATOM 693 C CA . CYS A 1 87 ? 33.410 6.684 -49.756 1.00 89.94 87 CYS A CA 1
ATOM 694 C C . CYS A 1 87 ? 32.014 6.780 -49.107 1.00 89.94 87 CYS A C 1
ATOM 696 O O . CYS A 1 87 ? 31.899 7.175 -47.948 1.00 89.94 87 CYS A O 1
ATOM 698 N N . VAL A 1 88 ? 30.945 6.466 -49.848 1.00 91.62 88 VAL A N 1
ATOM 699 C CA . VAL A 1 88 ? 29.552 6.683 -49.409 1.00 91.62 88 VAL A CA 1
ATOM 700 C C . VAL A 1 88 ? 29.216 5.899 -48.135 1.00 91.62 88 VAL A C 1
ATOM 702 O O . VAL A 1 88 ? 28.530 6.418 -47.252 1.00 91.62 88 VAL A O 1
ATOM 705 N N . ASP A 1 89 ? 29.704 4.666 -48.010 1.00 91.19 89 ASP A N 1
ATOM 706 C CA . ASP A 1 89 ? 29.411 3.810 -46.856 1.00 91.19 89 ASP A CA 1
ATOM 707 C C . ASP A 1 89 ? 30.145 4.282 -45.595 1.00 91.19 89 ASP A C 1
ATOM 709 O O . ASP A 1 89 ? 29.563 4.320 -44.511 1.00 91.19 89 ASP A O 1
ATOM 713 N N . GLU A 1 90 ? 31.391 4.737 -45.730 1.00 93.12 90 GLU A N 1
ATOM 714 C CA . GLU A 1 90 ? 32.171 5.317 -44.637 1.00 93.12 90 GLU A CA 1
ATOM 715 C C . GLU A 1 90 ? 31.588 6.658 -44.181 1.00 93.12 90 GLU A C 1
ATOM 717 O O . GLU A 1 90 ? 31.545 6.938 -42.982 1.00 93.12 90 GLU A O 1
ATOM 722 N N . GLU A 1 91 ? 31.081 7.477 -45.107 1.00 94.56 91 GLU A N 1
ATOM 723 C CA . GLU A 1 91 ? 30.378 8.717 -44.766 1.00 94.56 91 GLU A CA 1
ATOM 724 C C . GLU A 1 91 ? 29.096 8.431 -43.979 1.00 94.56 91 GLU A C 1
ATOM 726 O O . GLU A 1 91 ? 28.861 9.055 -42.938 1.00 94.56 91 GLU A O 1
ATOM 731 N N . LYS A 1 92 ? 28.306 7.434 -44.400 1.00 96.00 92 LYS A N 1
ATOM 732 C CA . LYS A 1 92 ? 27.136 6.963 -43.642 1.00 96.00 92 LYS A CA 1
ATOM 733 C C . LYS A 1 92 ? 27.530 6.417 -42.267 1.00 96.00 92 LYS A C 1
ATOM 735 O O . LYS A 1 92 ? 26.856 6.721 -41.281 1.00 96.00 92 LYS A O 1
ATOM 740 N N . ALA A 1 93 ? 28.625 5.663 -42.169 1.00 93.12 93 ALA A N 1
ATOM 741 C CA . ALA A 1 93 ? 29.119 5.116 -40.906 1.00 93.12 93 ALA A CA 1
ATOM 742 C C . ALA A 1 93 ? 29.544 6.221 -39.922 1.00 93.12 93 ALA A C 1
ATOM 744 O O . ALA A 1 93 ? 29.179 6.174 -38.745 1.00 93.12 93 ALA A O 1
ATOM 745 N N . VAL A 1 94 ? 30.245 7.256 -40.402 1.00 97.56 94 VAL A N 1
ATOM 746 C CA . VAL A 1 94 ? 30.609 8.438 -39.601 1.00 97.56 94 VAL A CA 1
ATOM 747 C C . VAL A 1 94 ? 29.364 9.189 -39.133 1.00 97.56 94 VAL A C 1
ATOM 749 O O . VAL A 1 94 ? 29.279 9.547 -37.957 1.00 97.56 94 VAL A O 1
ATOM 752 N N . GLN A 1 95 ? 28.380 9.402 -40.012 1.00 97.38 95 GLN A N 1
ATOM 753 C CA . GLN A 1 95 ? 27.122 10.057 -39.642 1.00 97.38 95 GLN A CA 1
ATOM 754 C C . GLN A 1 95 ? 26.347 9.261 -38.583 1.00 97.38 95 GLN A C 1
ATOM 756 O O . GLN A 1 95 ? 25.852 9.844 -37.619 1.00 97.38 95 GLN A O 1
ATOM 761 N N . LEU A 1 96 ? 26.271 7.934 -38.716 1.00 95.88 96 LEU A N 1
ATOM 762 C CA . LEU A 1 96 ? 25.611 7.070 -37.737 1.00 95.88 96 LEU A CA 1
ATOM 763 C C . LEU A 1 96 ? 26.322 7.101 -36.378 1.00 95.88 96 LEU A C 1
ATOM 765 O O . LEU A 1 96 ? 25.668 7.250 -35.345 1.00 95.88 96 LEU A O 1
ATOM 769 N N . ALA A 1 97 ? 27.653 6.986 -36.368 1.00 94.94 97 ALA A N 1
ATOM 770 C CA . ALA A 1 97 ? 28.445 7.050 -35.142 1.00 94.94 97 ALA A CA 1
ATOM 771 C C . ALA A 1 97 ? 28.304 8.414 -34.448 1.00 94.94 97 ALA A C 1
ATOM 773 O O . ALA A 1 97 ? 28.144 8.467 -33.228 1.00 94.94 97 ALA A O 1
ATOM 774 N N . ARG A 1 98 ? 28.267 9.505 -35.226 1.00 97.12 98 ARG A N 1
ATOM 775 C CA . ARG A 1 98 ? 28.004 10.858 -34.724 1.00 97.12 98 ARG A CA 1
ATOM 776 C C . ARG A 1 98 ? 26.637 10.959 -34.049 1.00 97.12 98 ARG A C 1
ATOM 778 O O . ARG A 1 98 ? 26.573 11.372 -32.898 1.00 97.12 98 ARG A O 1
ATOM 785 N N . ARG A 1 99 ? 25.565 10.524 -34.722 1.00 97.81 99 ARG A N 1
ATOM 786 C CA . ARG A 1 99 ? 24.198 10.556 -34.167 1.00 97.81 99 ARG A CA 1
ATOM 787 C C . ARG A 1 99 ? 24.093 9.772 -32.860 1.00 97.81 99 ARG A C 1
ATOM 789 O O . ARG A 1 99 ? 23.484 10.239 -31.906 1.00 97.81 99 ARG A O 1
ATOM 796 N N . ARG A 1 100 ? 24.717 8.591 -32.792 1.00 93.69 100 ARG A N 1
ATOM 797 C CA . ARG A 1 100 ? 24.753 7.778 -31.565 1.00 93.69 100 ARG A CA 1
ATOM 798 C C . ARG A 1 100 ? 25.514 8.477 -30.438 1.00 93.69 100 ARG A C 1
ATOM 800 O O . ARG A 1 100 ? 25.106 8.373 -29.283 1.00 93.69 100 ARG A O 1
ATOM 807 N N . LEU A 1 101 ? 26.619 9.157 -30.738 1.00 97.06 101 LEU A N 1
ATOM 808 C CA . LEU A 1 101 ? 27.357 9.929 -29.738 1.00 97.06 101 LEU A CA 1
ATOM 809 C C . LEU A 1 101 ? 26.518 11.103 -29.210 1.00 97.06 101 LEU A C 1
ATOM 811 O O . LEU A 1 101 ? 26.408 11.256 -27.996 1.00 97.06 101 LEU A O 1
ATOM 815 N N . GLU A 1 102 ? 25.884 11.865 -30.103 1.00 97.38 102 GLU A N 1
ATOM 816 C CA . GLU A 1 102 ? 24.988 12.978 -29.754 1.00 97.38 102 GLU A CA 1
ATOM 817 C C . GLU A 1 102 ? 23.820 12.494 -28.878 1.00 97.38 102 GLU A C 1
ATOM 819 O O . GLU A 1 102 ? 23.568 13.060 -27.818 1.00 97.38 102 GLU A O 1
ATOM 824 N N . GLU A 1 103 ? 23.178 11.376 -29.234 1.00 96.81 103 GLU A N 1
ATOM 825 C CA . GLU A 1 103 ? 22.116 10.756 -28.430 1.00 96.81 103 GLU A CA 1
ATOM 826 C C . GLU A 1 103 ? 22.586 10.427 -27.001 1.00 96.81 103 GLU A C 1
ATOM 828 O O . GLU A 1 103 ? 21.885 10.714 -26.029 1.00 96.81 103 GLU A O 1
ATOM 833 N N . ALA A 1 104 ? 23.778 9.839 -26.849 1.00 95.75 104 ALA A N 1
ATOM 834 C CA . ALA A 1 104 ? 24.323 9.505 -25.533 1.00 95.75 104 ALA A CA 1
ATOM 835 C C . ALA A 1 104 ? 24.658 10.758 -24.709 1.00 95.75 104 ALA A C 1
ATOM 837 O O . ALA A 1 104 ? 24.429 10.768 -23.500 1.00 95.75 104 ALA A O 1
ATOM 838 N N . GLN A 1 105 ? 25.149 11.821 -25.351 1.00 96.75 105 GLN A N 1
ATOM 839 C CA . GLN A 1 105 ? 25.385 13.116 -24.706 1.00 96.75 105 GLN A CA 1
ATOM 840 C C . GLN A 1 105 ? 24.075 13.752 -24.230 1.00 96.75 105 GLN A C 1
ATOM 842 O O . GLN A 1 105 ? 23.994 14.186 -23.081 1.00 96.75 105 GLN A O 1
ATOM 847 N N . THR A 1 106 ? 23.026 13.740 -25.059 1.00 98.00 106 THR A N 1
ATOM 848 C CA . THR A 1 106 ? 21.690 14.209 -24.666 1.00 98.00 106 THR A CA 1
ATOM 849 C C . THR A 1 106 ? 21.146 13.406 -23.488 1.00 98.00 106 THR A C 1
ATOM 851 O O . THR A 1 106 ? 20.643 13.986 -22.528 1.00 98.00 106 THR A O 1
ATOM 854 N N . LYS A 1 107 ? 21.281 12.074 -23.512 1.00 95.94 107 LYS A N 1
ATOM 855 C CA . LYS A 1 107 ? 20.832 11.211 -22.412 1.00 95.94 107 LYS A CA 1
ATOM 856 C C . LYS A 1 107 ? 21.605 11.465 -21.120 1.00 95.94 107 LYS A C 1
ATOM 858 O O . LYS A 1 107 ? 20.975 11.550 -20.070 1.00 95.94 107 LYS A O 1
ATOM 863 N N . LEU A 1 108 ? 22.922 11.680 -21.180 1.00 97.19 108 LEU A N 1
ATOM 864 C CA . LEU A 1 108 ? 23.699 12.078 -20.002 1.00 97.19 108 LEU A CA 1
ATOM 865 C C . LEU A 1 108 ? 23.226 13.429 -19.443 1.00 97.19 108 LEU A C 1
ATOM 867 O O . LEU A 1 108 ? 23.025 13.543 -18.235 1.00 97.19 108 LEU A O 1
ATOM 871 N N . GLY A 1 109 ? 23.006 14.424 -20.308 1.00 96.81 109 GLY A N 1
ATOM 872 C CA . GLY A 1 109 ? 22.478 15.729 -19.901 1.00 96.81 109 GLY A CA 1
ATOM 873 C C . GLY A 1 109 ? 21.098 15.619 -19.246 1.00 96.81 109 GLY A C 1
ATOM 874 O O . GLY A 1 109 ? 20.849 16.237 -18.212 1.00 96.81 109 GLY A O 1
ATOM 875 N N . ASN A 1 110 ? 20.226 14.759 -19.780 1.00 97.50 110 ASN A N 1
ATOM 876 C CA . ASN A 1 110 ? 18.928 14.463 -19.178 1.00 97.50 110 ASN A CA 1
ATOM 877 C C . ASN A 1 110 ? 19.076 13.803 -17.803 1.00 97.50 110 ASN A C 1
ATOM 879 O O . ASN A 1 110 ? 18.417 14.233 -16.865 1.00 97.50 110 ASN A O 1
ATOM 883 N N . VAL A 1 111 ? 19.956 12.809 -17.647 1.00 96.62 111 VAL A N 1
ATOM 884 C CA . VAL A 1 111 ? 20.202 12.161 -16.345 1.00 96.62 111 VAL A CA 1
ATOM 885 C C . VAL A 1 111 ? 20.727 13.162 -15.316 1.00 96.62 111 VAL A C 1
ATOM 887 O O . VAL A 1 111 ? 20.275 13.156 -14.177 1.00 96.62 111 VAL A O 1
ATOM 890 N N . GLN A 1 112 ? 21.632 14.064 -15.699 1.00 96.56 112 GLN A N 1
ATOM 891 C CA . GLN A 1 112 ? 22.121 15.122 -14.809 1.00 96.56 112 GLN A CA 1
ATOM 892 C C . GLN A 1 112 ? 21.012 16.104 -14.414 1.00 96.56 112 GLN A C 1
ATOM 894 O O . GLN A 1 112 ? 20.885 16.447 -13.239 1.00 96.56 112 GLN A O 1
ATOM 899 N N . LYS A 1 113 ? 20.182 16.516 -15.381 1.00 97.38 113 LYS A N 1
ATOM 900 C CA . LYS A 1 113 ? 19.017 17.374 -15.141 1.00 97.38 113 LYS A CA 1
ATOM 901 C C . LYS A 1 113 ? 18.029 16.718 -14.175 1.00 97.38 113 LYS A C 1
ATOM 903 O O . LYS A 1 113 ? 17.600 17.362 -13.224 1.00 97.38 113 LYS A O 1
ATOM 908 N N . TRP A 1 114 ? 17.678 15.455 -14.411 1.00 96.62 114 TRP A N 1
ATOM 909 C CA . TRP A 1 114 ? 16.736 14.719 -13.569 1.00 96.62 114 TRP A CA 1
ATOM 910 C C . TRP A 1 114 ? 17.311 14.386 -12.197 1.00 96.62 114 TRP A C 1
ATOM 912 O O . TRP A 1 114 ? 16.558 14.431 -11.240 1.00 96.62 114 TRP A O 1
ATOM 922 N N . ASN A 1 115 ? 18.620 14.150 -12.069 1.00 95.12 115 ASN A N 1
ATOM 923 C CA . ASN A 1 115 ? 19.266 14.021 -10.760 1.00 95.12 115 ASN A CA 1
ATOM 924 C C . ASN A 1 115 ? 19.096 15.288 -9.922 1.00 95.12 115 ASN A C 1
ATOM 926 O O . ASN A 1 115 ? 18.658 15.206 -8.781 1.00 95.12 115 ASN A O 1
ATOM 930 N N . ARG A 1 116 ? 19.396 16.460 -10.497 1.00 96.31 116 ARG A N 1
ATOM 931 C CA . ARG A 1 116 ? 19.225 17.734 -9.789 1.00 96.31 116 ARG A CA 1
ATOM 932 C C . ARG A 1 116 ? 17.764 17.974 -9.417 1.00 96.31 116 ARG A C 1
ATOM 934 O O . ARG A 1 116 ? 17.481 18.328 -8.282 1.00 96.31 116 ARG A O 1
ATOM 941 N N . ARG A 1 117 ? 16.851 17.770 -10.370 1.00 96.94 117 ARG A N 1
ATOM 942 C CA . ARG A 1 117 ? 15.423 17.961 -10.117 1.00 96.94 117 ARG A CA 1
ATOM 943 C C . ARG A 1 117 ? 14.916 16.999 -9.046 1.00 96.94 117 ARG A C 1
ATOM 945 O O . ARG A 1 117 ? 14.198 17.428 -8.163 1.00 96.94 117 ARG A O 1
ATOM 952 N N . LEU A 1 118 ? 15.306 15.727 -9.097 1.00 95.44 118 LEU A N 1
ATOM 953 C CA . LEU A 1 118 ? 14.928 14.758 -8.075 1.00 95.44 118 LEU A CA 1
ATOM 954 C C . LEU A 1 118 ? 15.440 15.191 -6.697 1.00 95.44 118 LEU A C 1
ATOM 956 O O . LEU A 1 118 ? 14.687 15.111 -5.743 1.00 95.44 118 LEU A O 1
ATOM 960 N N . ASP A 1 119 ? 16.669 15.697 -6.586 1.00 95.31 119 ASP A N 1
ATOM 961 C CA . ASP A 1 119 ? 17.195 16.190 -5.307 1.00 95.31 119 ASP A CA 1
ATOM 962 C C . ASP A 1 119 ? 16.390 17.376 -4.748 1.00 95.31 119 ASP A C 1
ATOM 964 O O . ASP A 1 119 ? 16.122 17.412 -3.547 1.00 95.31 119 ASP A O 1
ATOM 968 N N . GLU A 1 120 ? 15.975 18.310 -5.608 1.00 96.38 120 GLU A N 1
ATOM 969 C CA . GLU A 1 120 ? 15.106 19.438 -5.240 1.00 96.38 120 GLU A CA 1
ATOM 970 C C . GLU A 1 120 ? 13.724 18.937 -4.767 1.00 96.38 120 GLU A C 1
ATOM 972 O O . GLU A 1 120 ? 13.287 19.274 -3.670 1.00 96.38 120 GLU A O 1
ATOM 977 N N . GLU A 1 121 ? 13.071 18.058 -5.531 1.00 95.81 121 GLU A N 1
ATOM 978 C CA . GLU A 1 121 ? 11.740 17.522 -5.194 1.00 95.81 121 GLU A CA 1
ATOM 979 C C . GLU A 1 121 ? 11.773 16.631 -3.937 1.00 95.81 121 GLU A C 1
ATOM 981 O O . GLU A 1 121 ? 10.853 16.660 -3.126 1.00 95.81 121 GLU A O 1
ATOM 986 N N . VAL A 1 122 ? 12.848 15.860 -3.729 1.00 95.44 122 VAL A N 1
ATOM 987 C CA . VAL A 1 122 ? 13.032 15.033 -2.524 1.00 95.44 122 VAL A CA 1
ATOM 988 C C . VAL A 1 122 ? 13.225 15.896 -1.285 1.00 95.44 122 VAL A C 1
ATOM 990 O O . VAL A 1 122 ? 12.748 15.534 -0.209 1.00 95.44 122 VAL A O 1
ATOM 993 N N . PHE A 1 123 ? 13.925 17.024 -1.411 1.00 95.56 123 PHE A N 1
ATOM 994 C CA . PHE A 1 123 ? 14.067 17.974 -0.315 1.00 95.56 123 PHE A CA 1
ATOM 995 C C . PHE A 1 123 ? 12.708 18.566 0.083 1.00 95.56 123 PHE A C 1
ATOM 997 O O . PHE A 1 123 ? 12.359 18.534 1.264 1.00 95.56 123 PHE A O 1
ATOM 1004 N N . GLU A 1 124 ? 11.918 19.017 -0.895 1.00 94.94 124 GLU A N 1
ATOM 1005 C CA . GLU A 1 124 ? 10.564 19.540 -0.666 1.00 94.94 124 GLU A CA 1
ATOM 1006 C C . GLU A 1 124 ? 9.634 18.482 -0.057 1.00 94.94 124 GLU A C 1
ATOM 1008 O O . GLU A 1 124 ? 8.985 18.734 0.960 1.00 94.94 124 GLU A O 1
ATOM 1013 N N . TYR A 1 125 ? 9.624 17.266 -0.614 1.00 94.25 125 TYR A N 1
ATOM 1014 C CA . TYR A 1 125 ? 8.856 16.135 -0.088 1.00 94.25 125 TYR A CA 1
ATOM 1015 C C . TYR A 1 125 ? 9.208 15.843 1.377 1.00 94.25 125 TYR A C 1
ATOM 1017 O O . TYR A 1 125 ? 8.316 15.753 2.223 1.00 94.25 125 TYR A O 1
ATOM 1025 N N . LYS A 1 126 ? 10.505 15.767 1.712 1.00 92.25 126 LYS A N 1
ATOM 1026 C CA . LYS A 1 126 ? 10.942 15.536 3.095 1.00 92.25 126 LYS A CA 1
ATOM 1027 C C . LYS A 1 126 ? 10.479 16.649 4.024 1.00 92.25 126 LYS A C 1
ATOM 1029 O O . LYS A 1 126 ? 10.058 16.350 5.136 1.00 92.25 126 LYS A O 1
ATOM 1034 N N . GLY A 1 127 ? 10.525 17.904 3.575 1.00 91.88 127 GLY A N 1
ATOM 1035 C CA . GLY A 1 127 ? 10.011 19.042 4.337 1.00 91.88 127 GLY A CA 1
ATOM 1036 C C . GLY A 1 127 ? 8.512 18.929 4.627 1.00 91.88 127 GLY A C 1
ATOM 1037 O O . GLY A 1 127 ? 8.092 19.118 5.767 1.00 91.88 127 GLY A O 1
ATOM 1038 N N . GLN A 1 128 ? 7.711 18.558 3.624 1.00 92.06 128 GLN A N 1
ATOM 1039 C CA . GLN A 1 128 ? 6.254 18.413 3.752 1.00 92.06 128 GLN A CA 1
ATOM 1040 C C . GLN A 1 128 ? 5.855 17.242 4.662 1.00 92.06 128 GLN A C 1
ATOM 1042 O O . GLN A 1 128 ? 4.923 17.354 5.457 1.00 92.06 128 GLN A O 1
ATOM 1047 N N . VAL A 1 129 ? 6.583 16.129 4.578 1.00 94.62 129 VAL A N 1
ATOM 1048 C CA . VAL A 1 129 ? 6.291 14.899 5.326 1.00 94.62 129 VAL A CA 1
ATOM 1049 C C . VAL A 1 129 ? 6.860 14.912 6.746 1.00 94.62 129 VAL A C 1
ATOM 1051 O O . VAL A 1 129 ? 6.349 14.202 7.610 1.00 94.62 129 VAL A O 1
ATOM 1054 N N . GLN A 1 130 ? 7.872 15.733 7.043 1.00 91.25 130 GLN A N 1
ATOM 1055 C CA . GLN A 1 130 ? 8.558 15.727 8.341 1.00 91.25 130 GLN A CA 1
ATOM 1056 C C . GLN A 1 130 ? 7.605 15.883 9.538 1.00 91.25 130 GLN A C 1
ATOM 1058 O O . GLN A 1 130 ? 7.794 15.231 10.568 1.00 91.25 130 GLN A O 1
ATOM 1063 N N . ALA A 1 131 ? 6.594 16.748 9.416 1.00 91.38 131 ALA A N 1
ATOM 1064 C CA . ALA A 1 131 ? 5.601 16.954 10.467 1.00 91.38 131 ALA A CA 1
ATOM 1065 C C . ALA A 1 131 ? 4.731 15.706 10.677 1.00 91.38 131 ALA A C 1
ATOM 1067 O O . ALA A 1 131 ? 4.526 15.287 11.813 1.00 91.38 131 ALA A O 1
ATOM 1068 N N . LEU A 1 132 ? 4.288 15.074 9.585 1.00 92.12 132 LEU A N 1
ATOM 1069 C CA . LEU A 1 132 ? 3.515 13.834 9.626 1.00 92.12 132 LEU A CA 1
ATOM 1070 C C . LEU A 1 132 ? 4.335 12.685 10.227 1.00 92.12 132 LEU A C 1
ATOM 1072 O O . LEU A 1 132 ? 3.843 11.999 11.118 1.00 92.12 132 LEU A O 1
ATOM 1076 N N . GLY A 1 133 ? 5.595 12.523 9.814 1.00 91.00 133 GLY A N 1
ATOM 1077 C CA . GLY A 1 133 ? 6.495 11.517 10.384 1.00 91.00 133 GLY A CA 1
ATOM 1078 C C . GLY A 1 133 ? 6.696 11.708 11.890 1.00 91.00 133 GLY A C 1
ATOM 1079 O O . GLY A 1 133 ? 6.502 10.777 12.666 1.00 91.00 133 GLY A O 1
ATOM 1080 N N . ARG A 1 134 ? 6.973 12.942 12.341 1.00 91.56 134 ARG A N 1
ATOM 1081 C CA . ARG A 1 134 ? 7.084 13.260 13.777 1.00 91.56 134 ARG A CA 1
ATOM 1082 C C . ARG A 1 134 ? 5.799 12.938 14.539 1.00 91.56 134 ARG A C 1
ATOM 1084 O O . ARG A 1 134 ? 5.869 12.365 15.630 1.00 91.56 134 ARG A O 1
ATOM 1091 N N . MET A 1 135 ? 4.652 13.314 13.978 1.00 92.81 135 MET A N 1
ATOM 1092 C CA . MET A 1 135 ? 3.353 13.066 14.588 1.00 92.81 135 MET A CA 1
ATOM 1093 C C . MET A 1 135 ? 3.134 11.561 14.778 1.00 92.81 135 MET A C 1
ATOM 1095 O O . MET A 1 135 ? 2.822 11.122 15.880 1.00 92.81 135 MET A O 1
ATOM 1099 N N . VAL A 1 136 ? 3.371 10.764 13.736 1.00 93.50 136 VAL A N 1
ATOM 1100 C CA . VAL A 1 136 ? 3.192 9.305 13.757 1.00 93.50 136 VAL A CA 1
ATOM 1101 C C . VAL A 1 136 ? 4.179 8.609 14.700 1.00 93.50 136 VAL A C 1
ATOM 1103 O O . VAL A 1 136 ? 3.793 7.686 15.413 1.00 93.50 136 VAL A O 1
ATOM 1106 N N . ASP A 1 137 ? 5.434 9.057 14.752 1.00 87.38 137 ASP A N 1
ATOM 1107 C CA . ASP A 1 137 ? 6.472 8.381 15.537 1.00 87.38 137 ASP A CA 1
ATOM 1108 C C . ASP A 1 137 ? 6.495 8.758 17.018 1.00 87.38 137 ASP A C 1
ATOM 1110 O O . ASP A 1 137 ? 6.965 7.968 17.836 1.00 87.38 137 ASP A O 1
ATOM 1114 N N . SER A 1 138 ? 6.006 9.947 17.385 1.00 87.00 138 SER A N 1
ATOM 1115 C CA . SER A 1 138 ? 6.119 10.444 18.764 1.00 87.00 138 SER A CA 1
ATOM 1116 C C . SER A 1 138 ? 4.817 10.973 19.357 1.00 87.00 138 SER A C 1
ATOM 1118 O O . SER A 1 138 ? 4.497 10.654 20.503 1.00 87.00 138 SER A O 1
ATOM 1120 N N . GLU A 1 139 ? 4.031 11.736 18.599 1.00 89.94 139 GLU A N 1
ATOM 1121 C CA . GLU A 1 139 ? 2.838 12.398 19.137 1.00 89.94 139 GLU A CA 1
ATOM 1122 C C . GLU A 1 139 ? 1.658 11.430 19.267 1.00 89.94 139 GLU A C 1
ATOM 1124 O O . GLU A 1 139 ? 0.979 11.426 20.294 1.00 89.94 139 GLU A O 1
ATOM 1129 N N . VAL A 1 140 ? 1.446 10.561 18.275 1.00 89.94 140 VAL A N 1
ATOM 1130 C CA . VAL A 1 140 ? 0.382 9.550 18.292 1.00 89.94 140 VAL A CA 1
ATOM 1131 C C . VAL A 1 140 ? 0.608 8.506 19.393 1.00 89.94 140 VAL A C 1
ATOM 1133 O O . VAL A 1 140 ? -0.320 8.296 20.174 1.00 89.94 140 VAL A O 1
ATOM 1136 N N . PRO A 1 141 ? 1.809 7.915 19.575 1.00 90.94 141 PRO A N 1
ATOM 1137 C CA . PRO A 1 141 ? 2.076 7.039 20.718 1.00 90.94 141 PRO A CA 1
ATOM 1138 C C . PRO A 1 141 ? 1.840 7.724 22.071 1.00 90.94 141 PRO A C 1
ATOM 1140 O O . PRO A 1 141 ? 1.253 7.131 22.976 1.00 90.94 141 PRO 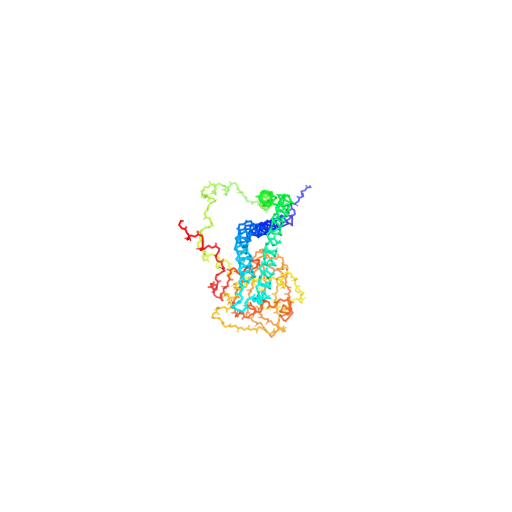A O 1
ATOM 1143 N N . ALA A 1 142 ? 2.236 8.995 22.210 1.00 87.94 142 ALA A N 1
ATOM 1144 C CA . ALA A 1 142 ? 1.983 9.762 23.428 1.00 87.94 142 ALA A CA 1
ATOM 1145 C C . ALA A 1 142 ? 0.481 10.019 23.657 1.00 87.94 142 ALA A C 1
ATOM 1147 O O . ALA A 1 142 ? 0.010 9.959 24.797 1.00 87.94 142 ALA A O 1
ATOM 1148 N N . ALA A 1 143 ? -0.279 10.281 22.589 1.00 84.94 143 ALA A N 1
ATOM 1149 C CA . ALA A 1 143 ? -1.729 10.428 22.640 1.00 84.94 143 ALA A CA 1
ATOM 1150 C C . ALA A 1 143 ? -2.416 9.110 23.028 1.00 84.94 143 ALA A C 1
ATOM 1152 O O . ALA A 1 143 ? -3.269 9.122 23.913 1.00 84.94 143 ALA A O 1
ATOM 1153 N N . ILE A 1 144 ? -1.992 7.980 22.456 1.00 88.94 144 ILE A N 1
ATOM 1154 C CA . ILE A 1 144 ? -2.470 6.634 22.808 1.00 88.94 144 ILE A CA 1
ATOM 1155 C C . ILE A 1 144 ? -2.213 6.346 24.292 1.00 88.94 144 ILE A C 1
ATOM 1157 O O . ILE A 1 144 ? -3.150 6.040 25.019 1.00 88.94 144 ILE A O 1
ATOM 1161 N N . ALA A 1 145 ? -0.993 6.571 24.790 1.00 87.44 145 ALA A N 1
ATOM 1162 C CA . ALA A 1 145 ? -0.664 6.367 26.206 1.00 87.44 145 ALA A CA 1
ATOM 1163 C C . ALA A 1 145 ? -1.433 7.310 27.156 1.00 87.44 145 ALA A C 1
ATOM 1165 O O . ALA A 1 145 ? -1.603 7.036 28.348 1.00 87.44 145 ALA A O 1
ATOM 1166 N N . ARG A 1 146 ? -1.871 8.476 26.669 1.00 84.88 146 ARG A N 1
ATOM 1167 C CA . ARG A 1 146 ? -2.767 9.363 27.419 1.00 84.88 146 ARG A CA 1
ATOM 1168 C C . ARG A 1 146 ? -4.201 8.835 27.413 1.00 84.88 146 ARG A C 1
ATOM 1170 O O . ARG A 1 146 ? -4.832 8.886 28.464 1.00 84.88 146 ARG A O 1
ATOM 1177 N N . LEU A 1 147 ? -4.689 8.334 26.279 1.00 87.25 147 LEU A N 1
ATOM 1178 C CA . LEU A 1 147 ? -6.003 7.697 26.175 1.00 87.25 147 LEU A CA 1
ATOM 1179 C C . LEU A 1 147 ? -6.090 6.461 27.072 1.00 87.25 147 LEU A C 1
ATOM 1181 O O . LEU A 1 147 ? -7.060 6.353 27.810 1.00 87.25 147 LEU A O 1
ATOM 1185 N N . ASP A 1 148 ? -5.056 5.618 27.101 1.00 87.38 148 ASP A N 1
ATOM 1186 C CA . ASP A 1 148 ? -4.985 4.434 27.970 1.00 87.38 148 ASP A CA 1
ATOM 1187 C C . ASP A 1 148 ? -5.167 4.799 29.447 1.00 87.38 148 ASP A C 1
ATOM 1189 O O . ASP A 1 148 ? -6.049 4.268 30.116 1.00 87.38 148 ASP A O 1
ATOM 1193 N N . ARG A 1 149 ? -4.429 5.805 29.935 1.00 85.50 149 ARG A N 1
ATOM 1194 C CA . ARG A 1 149 ? -4.583 6.304 31.314 1.00 85.50 149 ARG A CA 1
ATOM 1195 C C . ARG A 1 149 ? -5.965 6.901 31.587 1.00 85.50 149 ARG A C 1
ATOM 1197 O O . ARG A 1 149 ? -6.475 6.796 32.700 1.00 85.50 149 ARG A O 1
ATOM 1204 N N . MET A 1 150 ? -6.564 7.574 30.600 1.00 78.50 150 MET A N 1
ATOM 1205 C CA . MET A 1 150 ? -7.910 8.141 30.743 1.00 78.50 150 MET A CA 1
ATOM 1206 C C . MET A 1 150 ? -8.960 7.030 30.835 1.00 78.50 150 MET A C 1
ATOM 1208 O O . MET A 1 150 ? -9.802 7.086 31.729 1.00 78.50 150 MET A O 1
ATOM 1212 N N . ILE A 1 151 ? -8.872 6.016 29.972 1.00 82.69 151 ILE A N 1
ATOM 1213 C CA . ILE A 1 151 ? -9.735 4.828 29.982 1.00 82.69 151 ILE A CA 1
ATOM 1214 C C . ILE A 1 151 ? -9.616 4.105 31.328 1.00 82.69 151 ILE A C 1
ATOM 1216 O O . ILE A 1 151 ? -10.625 3.963 32.013 1.00 82.69 151 ILE A O 1
ATOM 1220 N N . GLU A 1 152 ? -8.398 3.781 31.768 1.00 83.44 152 GLU A N 1
ATOM 1221 C CA . GLU A 1 152 ? -8.139 3.094 33.043 1.00 83.44 152 GLU A CA 1
ATOM 1222 C C . GLU A 1 152 ? -8.721 3.860 34.242 1.00 83.44 152 GLU A C 1
ATOM 1224 O O . GLU A 1 152 ? -9.351 3.278 35.131 1.00 83.44 152 GLU A O 1
ATOM 1229 N N . SER A 1 153 ? -8.565 5.189 34.261 1.00 76.06 153 SER A N 1
ATOM 1230 C CA . SER A 1 153 ? -9.120 6.021 35.332 1.00 76.06 153 SER A CA 1
ATOM 1231 C C . SER A 1 153 ? -10.651 5.980 35.356 1.00 76.06 153 SER A C 1
ATOM 1233 O O . SER A 1 153 ? -11.244 5.848 36.426 1.00 76.06 153 SER A O 1
ATOM 1235 N N . LEU A 1 154 ? -11.302 6.047 34.190 1.00 78.06 154 LEU A N 1
ATOM 1236 C CA . LEU A 1 154 ? -12.760 6.034 34.074 1.00 78.06 154 LEU A CA 1
ATOM 1237 C C . LEU A 1 154 ? -13.341 4.659 34.423 1.00 78.06 154 LEU A C 1
ATOM 1239 O O . LEU A 1 154 ? -14.349 4.593 35.129 1.00 78.06 154 LEU A O 1
ATOM 1243 N N . GLU A 1 155 ? -12.681 3.580 34.003 1.00 79.69 155 GLU A N 1
ATOM 1244 C CA . GLU A 1 155 ? -13.041 2.207 34.369 1.00 79.69 155 GLU A CA 1
ATOM 1245 C C . GLU A 1 155 ? -12.892 1.981 35.883 1.00 79.69 155 GLU A C 1
ATOM 1247 O O . GLU A 1 155 ? -13.796 1.433 36.518 1.00 79.69 155 GLU A O 1
ATOM 1252 N N . SER A 1 156 ? -11.828 2.513 36.495 1.00 71.75 156 SER A N 1
ATOM 1253 C CA . SER A 1 156 ? -11.620 2.480 37.951 1.00 71.75 156 SER A CA 1
ATOM 1254 C C . SER A 1 156 ? -12.692 3.264 38.725 1.00 71.75 156 SER A C 1
ATOM 1256 O O . SER A 1 156 ? -13.165 2.821 39.769 1.00 71.75 156 SER A O 1
ATOM 1258 N N . TYR A 1 157 ? -13.131 4.423 38.222 1.00 70.75 157 TYR A N 1
ATOM 1259 C CA . TYR A 1 157 ? -14.239 5.171 38.832 1.00 70.75 157 TYR A CA 1
ATOM 1260 C C . TYR A 1 157 ? -15.577 4.431 38.721 1.00 70.75 157 TYR A C 1
ATOM 1262 O O . TYR A 1 157 ? -16.411 4.519 39.628 1.00 70.75 157 TYR A O 1
ATOM 1270 N N . MET A 1 158 ? -15.803 3.711 37.621 1.00 66.62 158 MET A N 1
ATOM 1271 C CA . MET A 1 158 ? -17.010 2.908 37.439 1.00 66.62 158 MET A CA 1
ATOM 1272 C C . MET A 1 158 ? -17.034 1.688 38.357 1.00 66.62 158 MET A C 1
ATOM 1274 O O . MET A 1 158 ? -18.072 1.433 38.969 1.00 66.62 158 MET A O 1
ATOM 1278 N N . SER A 1 159 ? -15.909 0.989 38.524 1.00 68.38 159 SER A N 1
ATOM 1279 C CA . SER A 1 159 ? -15.820 -0.146 39.450 1.00 68.38 159 SER A CA 1
ATOM 1280 C C . SER A 1 159 ? -16.033 0.289 40.907 1.00 68.38 159 SER A C 1
ATOM 1282 O O . SER A 1 159 ? -16.811 -0.339 41.623 1.00 68.38 159 SER A O 1
ATOM 1284 N N . LEU A 1 160 ? -15.476 1.438 41.314 1.00 62.12 160 LEU A N 1
ATOM 1285 C CA . LEU A 1 160 ? -15.720 2.066 42.623 1.00 62.12 160 LEU A CA 1
ATOM 1286 C C . LEU A 1 160 ? -17.191 2.446 42.856 1.00 62.12 160 LEU A C 1
ATOM 1288 O O . LEU A 1 160 ? -17.697 2.307 43.967 1.00 62.12 160 LEU A O 1
ATOM 1292 N N . LYS A 1 161 ? -17.898 2.925 41.825 1.00 49.69 161 LYS A N 1
ATOM 1293 C CA . LYS A 1 161 ? -19.319 3.293 41.928 1.00 49.69 161 LYS A CA 1
ATOM 1294 C C . LYS A 1 161 ? -20.243 2.071 41.914 1.00 49.69 161 LYS A C 1
ATOM 1296 O O . LYS A 1 161 ? -21.269 2.092 42.586 1.00 49.69 161 LYS A O 1
ATOM 1301 N N . SER A 1 162 ? -19.878 1.023 41.178 1.00 44.38 162 SER A N 1
ATOM 1302 C CA . SER A 1 162 ? -20.596 -0.256 41.172 1.00 44.38 162 SER A CA 1
ATOM 1303 C C . SER A 1 162 ? -20.439 -1.010 42.497 1.00 44.38 162 SER A C 1
ATOM 1305 O O . SER A 1 162 ? -21.356 -1.709 42.905 1.00 44.38 162 SER A O 1
ATOM 1307 N N . ALA A 1 163 ? -19.315 -0.826 43.198 1.00 41.88 163 ALA A N 1
ATOM 1308 C CA . ALA A 1 163 ? -19.073 -1.391 44.526 1.00 41.88 163 ALA A CA 1
ATOM 1309 C C . ALA A 1 163 ? -19.822 -0.666 45.667 1.00 41.88 163 ALA A C 1
ATOM 1311 O O . ALA A 1 163 ? -19.873 -1.173 46.781 1.00 41.88 163 ALA A O 1
ATOM 1312 N N . ALA A 1 164 ? -20.413 0.509 45.416 1.00 41.91 164 ALA A N 1
ATOM 1313 C CA . ALA A 1 164 ? -21.107 1.317 46.427 1.00 41.91 164 ALA A CA 1
ATOM 1314 C C . ALA A 1 164 ? -22.611 0.991 46.573 1.00 41.91 164 ALA A C 1
ATOM 1316 O O . ALA A 1 164 ? -23.351 1.768 47.178 1.00 41.91 164 ALA A O 1
ATOM 1317 N N . GLY A 1 165 ? -23.075 -0.121 45.994 1.00 41.69 165 GLY A N 1
ATOM 1318 C CA . GLY A 1 165 ? -24.478 -0.534 45.978 1.00 41.69 165 GLY A CA 1
ATOM 1319 C C . GLY A 1 165 ? -24.704 -1.958 46.479 1.00 41.69 165 GLY A C 1
ATOM 1320 O O . GLY A 1 165 ? -25.260 -2.739 45.727 1.00 41.69 165 GLY A O 1
ATOM 1321 N N . GLU A 1 166 ? -24.246 -2.288 47.691 1.00 32.94 166 GLU A N 1
ATOM 1322 C CA . GLU A 1 166 ? -24.854 -3.226 48.663 1.00 32.94 166 GLU A CA 1
ATOM 1323 C C . GLU A 1 166 ? -23.890 -3.426 49.851 1.00 32.94 166 GLU A C 1
ATOM 1325 O O . GLU A 1 166 ? -22.685 -3.594 49.666 1.00 32.94 166 GLU A O 1
ATOM 1330 N N . ASP A 1 167 ? -24.423 -3.356 51.077 1.00 36.22 167 ASP A N 1
ATOM 1331 C CA . ASP A 1 167 ? -23.690 -3.477 52.346 1.00 36.22 167 ASP A CA 1
ATOM 1332 C C . ASP A 1 167 ? -23.011 -4.852 52.484 1.00 36.22 167 ASP A C 1
ATOM 1334 O O . ASP A 1 167 ? -23.621 -5.820 52.941 1.00 36.22 167 ASP A O 1
ATOM 1338 N N . VAL A 1 168 ? -21.722 -4.940 52.154 1.00 33.00 168 VAL A N 1
ATOM 1339 C CA . VAL A 1 168 ? -20.841 -6.027 52.601 1.00 33.00 168 VAL A CA 1
ATOM 1340 C C . VAL A 1 168 ? -19.494 -5.422 52.985 1.00 33.00 168 VAL A C 1
ATOM 1342 O O . VAL A 1 168 ? -18.899 -4.677 52.213 1.00 33.00 168 VAL A O 1
ATOM 1345 N N . ASP A 1 169 ? -19.029 -5.717 54.201 1.00 38.34 169 ASP A N 1
ATOM 1346 C CA . ASP A 1 169 ? -17.814 -5.166 54.812 1.00 38.34 169 ASP A CA 1
ATOM 1347 C C . ASP A 1 169 ? -16.551 -5.498 53.987 1.00 38.34 169 ASP A C 1
ATOM 1349 O O . ASP A 1 169 ? -15.905 -6.540 54.130 1.00 38.34 169 ASP A O 1
ATOM 1353 N N . LEU A 1 170 ? -16.229 -4.581 53.071 1.00 37.88 170 LEU A N 1
ATOM 1354 C CA . LEU A 1 170 ? -15.148 -4.652 52.088 1.00 37.88 170 LEU A CA 1
ATOM 1355 C C . LEU A 1 170 ? -13.746 -4.528 52.707 1.00 37.88 170 LEU A C 1
ATOM 1357 O O . LEU A 1 170 ? -12.752 -4.726 52.005 1.00 37.88 170 LEU A O 1
ATOM 1361 N N . HIS A 1 171 ? -13.616 -4.235 54.005 1.00 34.06 171 HIS A N 1
ATOM 1362 C CA . HIS A 1 171 ? -12.304 -3.974 54.599 1.00 34.06 171 HIS A CA 1
ATOM 1363 C C . HIS A 1 171 ? -11.429 -5.228 54.758 1.00 34.06 171 HIS A C 1
ATOM 1365 O O . HIS A 1 171 ? -10.202 -5.112 54.789 1.00 34.06 171 HIS A O 1
ATOM 1371 N N . ALA A 1 172 ? -12.023 -6.425 54.798 1.00 31.80 172 ALA A N 1
ATOM 1372 C CA . ALA A 1 172 ? -11.287 -7.677 54.992 1.00 31.80 172 ALA A CA 1
ATOM 1373 C C . ALA A 1 172 ? -10.760 -8.302 53.683 1.00 31.80 172 ALA A C 1
ATOM 1375 O O . ALA A 1 172 ? -9.707 -8.941 53.687 1.00 31.80 172 ALA A O 1
ATOM 1376 N N . ALA A 1 173 ? -11.444 -8.099 52.551 1.00 30.84 173 ALA A N 1
ATOM 1377 C CA . ALA A 1 173 ? -11.077 -8.735 51.280 1.00 30.84 173 ALA A CA 1
ATOM 1378 C C . ALA A 1 173 ? -9.879 -8.051 50.590 1.00 30.84 173 ALA A C 1
ATOM 1380 O O . ALA A 1 173 ? -9.052 -8.716 49.963 1.00 30.84 173 ALA A O 1
ATOM 1381 N N . PHE A 1 174 ? -9.719 -6.736 50.782 1.00 32.53 174 PHE A N 1
ATOM 1382 C CA . PHE A 1 174 ? -8.614 -5.960 50.206 1.00 32.53 174 PHE A CA 1
ATOM 1383 C C . PHE A 1 174 ? -7.234 -6.265 50.823 1.00 32.53 174 PHE A C 1
ATOM 1385 O O . PHE A 1 174 ? -6.214 -5.896 50.244 1.00 32.53 174 PHE A O 1
ATOM 1392 N N . ALA A 1 175 ? -7.161 -6.990 51.945 1.00 31.58 175 ALA A N 1
ATOM 1393 C CA . ALA A 1 175 ? -5.892 -7.333 52.593 1.00 31.58 175 ALA A CA 1
ATOM 1394 C C . ALA A 1 175 ? -5.180 -8.571 51.998 1.00 31.58 175 ALA A C 1
ATOM 1396 O O . ALA A 1 175 ? -4.015 -8.807 52.321 1.00 31.58 175 ALA A O 1
ATOM 1397 N N . SER A 1 176 ? -5.828 -9.363 51.129 1.00 31.69 176 SER A N 1
ATOM 1398 C CA . SER A 1 176 ? -5.276 -10.660 50.685 1.00 31.69 176 SER A CA 1
ATOM 1399 C C . SER A 1 176 ? -4.661 -10.688 49.278 1.00 31.69 176 SER A C 1
ATOM 1401 O O . SER A 1 176 ? -3.975 -11.658 48.961 1.00 31.69 176 SER A O 1
ATOM 1403 N N . VAL A 1 177 ? -4.854 -9.668 48.435 1.00 36.56 177 VAL A N 1
ATOM 1404 C CA . VAL A 1 177 ? -4.382 -9.695 47.027 1.00 36.56 177 VAL A CA 1
ATOM 1405 C C . VAL A 1 177 ? -3.092 -8.883 46.813 1.00 36.56 177 VAL A C 1
ATOM 1407 O O . VAL A 1 177 ? -2.427 -9.007 45.791 1.00 36.56 177 VAL A O 1
ATOM 1410 N N . ALA A 1 178 ? -2.631 -8.139 47.823 1.00 31.02 178 ALA A N 1
ATOM 1411 C CA . ALA A 1 178 ? -1.390 -7.357 47.782 1.00 31.02 178 ALA A CA 1
ATOM 1412 C C . ALA A 1 178 ? -0.091 -8.189 47.932 1.00 31.02 178 ALA A C 1
ATOM 1414 O O . ALA A 1 178 ? 0.893 -7.708 48.496 1.00 31.02 178 ALA A O 1
ATOM 1415 N N . ARG A 1 179 ? -0.051 -9.440 47.450 1.00 31.61 179 ARG A N 1
ATOM 1416 C CA . ARG A 1 179 ? 1.184 -10.241 47.414 1.00 31.61 179 ARG A CA 1
ATOM 1417 C C . ARG A 1 179 ? 1.356 -11.007 46.102 1.00 31.61 179 ARG A C 1
ATOM 1419 O O . ARG A 1 179 ? 0.891 -12.130 45.979 1.00 31.61 179 ARG A O 1
ATOM 1426 N N . GLY A 1 180 ? 2.160 -10.411 45.219 1.00 28.58 180 GLY A N 1
ATOM 1427 C CA . GLY A 1 180 ? 3.121 -11.121 44.368 1.00 28.58 180 GLY A CA 1
ATOM 1428 C C . GLY A 1 180 ? 2.636 -11.538 42.980 1.00 28.58 180 GLY A C 1
ATOM 1429 O O . GLY A 1 180 ? 1.958 -12.547 42.839 1.00 28.58 180 GLY A O 1
ATOM 1430 N N . GLY A 1 181 ? 3.097 -10.816 41.958 1.00 26.50 181 GLY A N 1
ATOM 1431 C CA . GLY A 1 181 ? 3.058 -11.232 40.555 1.00 26.50 181 GLY A CA 1
ATOM 1432 C C . GLY A 1 181 ? 3.358 -10.050 39.638 1.00 26.50 181 GLY A C 1
ATOM 1433 O O . GLY A 1 181 ? 2.507 -9.183 39.470 1.00 26.50 181 GLY A O 1
ATOM 1434 N N . GLU A 1 182 ? 4.578 -9.969 39.105 1.00 26.97 182 GLU A N 1
ATOM 1435 C CA . GLU A 1 182 ? 4.981 -8.891 38.198 1.00 26.97 182 GLU A CA 1
ATOM 1436 C C . GLU A 1 182 ? 4.255 -8.986 36.839 1.00 26.97 182 GLU A C 1
ATOM 1438 O O . GLU A 1 182 ? 4.153 -10.076 36.272 1.00 26.97 182 GLU A O 1
ATOM 1443 N N . PRO A 1 183 ? 3.778 -7.867 36.267 1.00 28.91 183 PRO A N 1
ATOM 1444 C CA . PRO A 1 183 ? 3.130 -7.848 34.962 1.00 28.91 183 PRO A CA 1
ATOM 1445 C C . PRO A 1 183 ? 4.182 -7.691 33.854 1.00 28.91 183 PRO A C 1
ATOM 1447 O O . PRO A 1 183 ? 4.424 -6.595 33.355 1.00 28.91 183 PRO A O 1
ATOM 1450 N N . GLY A 1 184 ? 4.828 -8.798 33.485 1.00 32.53 184 GLY A N 1
ATOM 1451 C CA . GLY A 1 184 ? 5.815 -8.835 32.397 1.00 32.53 184 GLY A CA 1
ATOM 1452 C C . GLY A 1 184 ? 5.800 -10.095 31.527 1.00 32.53 184 GLY A C 1
ATOM 1453 O O . GLY A 1 184 ? 6.617 -10.199 30.620 1.00 32.53 184 GLY A O 1
ATOM 1454 N N . GLU A 1 185 ? 4.892 -11.050 31.758 1.00 29.45 185 GLU A N 1
ATOM 1455 C CA . GLU A 1 185 ? 5.099 -12.437 31.299 1.00 29.45 185 GLU A CA 1
ATOM 1456 C C . GLU A 1 185 ? 3.923 -13.083 30.535 1.00 29.45 185 GLU A C 1
ATOM 1458 O O . GLU A 1 185 ? 3.783 -14.301 30.517 1.00 29.45 185 GLU A O 1
ATOM 1463 N N . LEU A 1 186 ? 3.072 -12.301 29.857 1.00 32.47 186 LEU A N 1
ATOM 1464 C CA . LEU A 1 186 ? 1.945 -12.846 29.067 1.00 32.47 186 LEU A CA 1
ATOM 1465 C C . LEU A 1 186 ? 2.081 -12.706 27.541 1.00 32.47 186 LEU A C 1
ATOM 1467 O O . LEU A 1 186 ? 1.120 -12.963 26.823 1.00 32.47 186 LEU A O 1
ATOM 1471 N N . LEU A 1 187 ? 3.260 -12.341 27.027 1.00 33.41 187 LEU A N 1
ATOM 1472 C CA . LEU A 1 187 ? 3.484 -12.151 25.584 1.00 33.41 187 LEU A CA 1
ATOM 1473 C C . LEU A 1 187 ? 4.288 -13.269 24.897 1.00 33.41 187 LEU A C 1
ATOM 1475 O O . LEU A 1 187 ? 4.673 -13.094 23.750 1.00 33.41 187 LEU A O 1
ATOM 1479 N N . ASP A 1 188 ? 4.517 -14.416 25.546 1.00 33.44 188 ASP A N 1
ATOM 1480 C CA . ASP A 1 188 ? 5.283 -15.520 24.931 1.00 33.44 188 ASP A CA 1
ATOM 1481 C C . ASP A 1 188 ? 4.787 -16.925 25.359 1.00 33.44 188 ASP A C 1
ATOM 1483 O O . ASP A 1 188 ? 5.579 -17.847 25.558 1.00 33.44 188 ASP A O 1
ATOM 1487 N N . SER A 1 189 ? 3.466 -17.114 25.519 1.00 30.64 189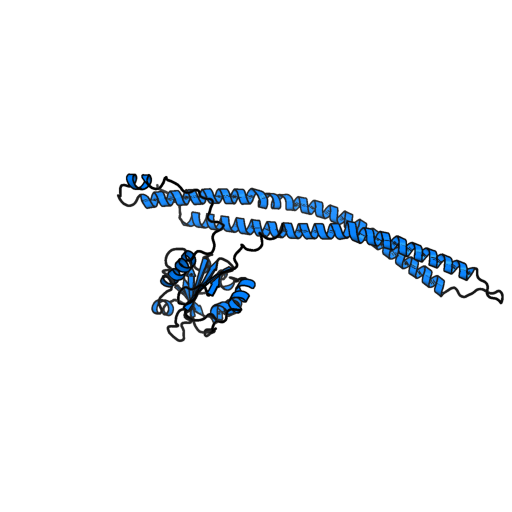 SER A N 1
ATOM 1488 C CA . SER A 1 189 ? 2.874 -18.421 25.873 1.00 30.64 189 SER A CA 1
ATOM 1489 C C . SER A 1 189 ? 2.168 -19.084 24.676 1.00 30.64 189 SER A C 1
ATOM 1491 O O . SER A 1 189 ? 1.419 -18.403 23.970 1.00 30.64 189 SER A O 1
ATOM 1493 N N . PRO A 1 190 ? 2.375 -20.393 24.414 1.00 38.56 190 PRO A N 1
ATOM 1494 C CA . PRO A 1 190 ? 1.643 -21.125 23.380 1.00 38.56 190 PRO A CA 1
ATOM 1495 C C . PRO A 1 190 ? 0.136 -21.106 23.668 1.00 38.56 190 PRO A C 1
ATOM 1497 O O . PRO A 1 190 ? -0.261 -21.146 24.830 1.00 38.56 190 PRO A O 1
ATOM 1500 N N . TRP A 1 191 ? -0.682 -21.045 22.606 1.00 41.59 191 TRP A N 1
ATOM 1501 C CA . TRP A 1 191 ? -2.154 -21.081 22.636 1.00 41.59 191 TRP A CA 1
ATOM 1502 C C . TRP A 1 191 ? -2.688 -21.919 23.810 1.00 41.59 191 TRP A C 1
ATOM 1504 O O . TRP A 1 191 ? -2.597 -23.146 23.752 1.00 41.59 191 TRP A O 1
ATOM 1514 N N . PRO A 1 192 ? -3.232 -21.314 24.880 1.00 49.47 192 PRO A N 1
ATOM 1515 C CA . PRO A 1 192 ? -3.706 -22.112 25.993 1.00 49.47 192 PRO A CA 1
ATOM 1516 C C . PRO A 1 192 ? -5.063 -22.725 25.630 1.00 49.47 192 PRO A C 1
ATOM 1518 O O . PRO A 1 192 ? -5.937 -22.045 25.087 1.00 49.47 192 PRO A O 1
ATOM 1521 N N . GLU A 1 193 ? -5.267 -23.999 25.977 1.00 52.03 193 GLU A N 1
ATOM 1522 C CA . GLU A 1 193 ? -6.558 -24.712 25.904 1.00 52.03 193 GLU A CA 1
ATOM 1523 C C . GLU A 1 193 ? -7.715 -23.892 26.516 1.00 52.03 193 GLU A C 1
ATOM 1525 O O . GLU A 1 193 ? -8.870 -24.031 26.116 1.00 52.03 193 GLU A O 1
ATOM 1530 N N . SER A 1 194 ? -7.399 -22.961 27.423 1.00 57.66 194 SER A N 1
ATOM 1531 C CA . SER A 1 194 ? -8.340 -22.005 28.006 1.00 57.66 194 SER A CA 1
ATOM 1532 C C . SER A 1 194 ? -9.020 -21.082 26.987 1.00 57.66 194 SER A C 1
ATOM 1534 O O . SER A 1 194 ? -10.184 -20.744 27.184 1.00 57.66 194 SER A O 1
ATOM 1536 N N . ARG A 1 195 ? -8.356 -20.695 25.886 1.00 61.59 195 ARG A N 1
ATOM 1537 C CA . ARG A 1 195 ? -8.963 -19.850 24.838 1.00 61.59 195 ARG A CA 1
ATOM 1538 C C . ARG A 1 195 ? -9.947 -20.645 23.978 1.00 61.59 195 ARG A C 1
ATOM 1540 O O . ARG A 1 195 ? -11.015 -20.138 23.655 1.00 61.59 195 ARG A O 1
ATOM 1547 N N . ALA A 1 196 ? -9.626 -21.904 23.667 1.00 65.69 196 ALA A N 1
ATOM 1548 C CA . ALA A 1 196 ? -10.540 -22.816 22.975 1.00 65.69 196 ALA A CA 1
ATOM 1549 C C . ALA A 1 196 ? -11.790 -23.094 23.822 1.00 65.69 196 ALA A C 1
ATOM 1551 O O . ALA A 1 196 ? -12.909 -23.001 23.323 1.00 65.69 196 ALA A O 1
ATOM 1552 N N . ALA A 1 197 ? -11.596 -23.347 25.122 1.00 71.25 197 ALA A N 1
ATOM 1553 C CA . ALA A 1 197 ? -12.689 -23.500 26.075 1.00 71.25 197 ALA A CA 1
ATOM 1554 C C . ALA A 1 197 ? -13.553 -22.229 26.157 1.00 71.25 197 ALA A C 1
ATOM 1556 O O . ALA A 1 197 ? -14.775 -22.325 26.111 1.00 71.25 197 ALA A O 1
ATOM 1557 N N . ALA A 1 198 ? -12.942 -21.039 26.191 1.00 75.06 198 ALA A N 1
ATOM 1558 C CA . ALA A 1 198 ? -13.672 -19.771 26.190 1.00 75.06 198 ALA A CA 1
ATOM 1559 C C . ALA A 1 198 ? -14.498 -19.555 24.906 1.00 75.06 198 ALA A C 1
ATOM 1561 O O . ALA A 1 198 ? -15.629 -19.086 24.980 1.00 75.06 198 ALA A O 1
ATOM 1562 N N . TYR A 1 199 ? -13.982 -19.931 23.732 1.00 79.25 199 TYR A N 1
ATOM 1563 C CA . TYR A 1 199 ? -14.743 -19.842 22.479 1.00 79.25 199 TYR A CA 1
ATOM 1564 C C . TYR A 1 199 ? -15.841 -20.897 22.364 1.00 79.25 199 TYR A C 1
ATOM 1566 O O . TYR A 1 199 ? -16.902 -20.609 21.817 1.00 79.25 199 TYR A O 1
ATOM 1574 N N . ALA A 1 200 ? -15.643 -22.089 22.926 1.00 78.94 200 ALA A N 1
ATOM 1575 C CA . ALA A 1 200 ? -16.696 -23.097 22.994 1.00 78.94 200 ALA A CA 1
ATOM 1576 C C . ALA A 1 200 ? -17.902 -22.624 23.830 1.00 78.94 200 ALA A C 1
ATOM 1578 O O . ALA A 1 200 ? -19.038 -22.980 23.520 1.00 78.94 200 ALA A O 1
ATOM 1579 N N . GLU A 1 201 ? -17.680 -21.780 24.843 1.00 82.69 201 GLU A N 1
ATOM 1580 C CA . GLU A 1 201 ? -18.743 -21.200 25.673 1.00 82.69 201 GLU A CA 1
ATOM 1581 C C . GLU A 1 201 ? -19.643 -20.214 24.910 1.00 82.69 201 GLU A C 1
ATOM 1583 O O . GLU A 1 201 ? -20.807 -20.049 25.279 1.00 82.69 201 GLU A O 1
ATOM 1588 N N . LEU A 1 202 ? -19.167 -19.629 23.801 1.00 83.62 202 LEU A N 1
ATOM 1589 C CA . LEU A 1 202 ? -19.964 -18.722 22.962 1.00 83.62 202 LEU A CA 1
ATOM 1590 C C . LEU A 1 202 ? -21.201 -19.399 22.370 1.00 83.62 202 LEU A C 1
ATOM 1592 O O . LEU A 1 202 ? -22.214 -18.738 22.164 1.00 83.62 202 LEU A O 1
ATOM 1596 N N . ARG A 1 203 ? -21.174 -20.725 22.197 1.00 84.31 203 ARG A N 1
ATOM 1597 C CA . ARG A 1 203 ? -22.333 -21.503 21.730 1.00 84.31 203 ARG A CA 1
ATOM 1598 C C . ARG A 1 203 ? -23.564 -21.345 22.616 1.00 84.31 203 ARG A C 1
ATOM 1600 O O . ARG A 1 203 ? -24.689 -21.493 22.152 1.00 84.31 203 ARG A O 1
ATOM 1607 N N . LYS A 1 204 ? -23.370 -21.026 23.901 1.00 85.00 204 LYS A N 1
ATOM 1608 C CA . LYS A 1 204 ? -24.468 -20.775 24.849 1.00 85.00 204 LYS A CA 1
ATOM 1609 C C . LYS A 1 204 ? -25.186 -19.451 24.578 1.00 85.00 204 LYS A C 1
ATOM 1611 O O . LYS A 1 204 ? -26.312 -19.278 25.033 1.00 85.00 204 LYS A O 1
ATOM 1616 N N . LEU A 1 205 ? -24.535 -18.531 23.865 1.00 83.31 205 LEU A N 1
ATOM 1617 C CA . LEU A 1 205 ? -25.076 -17.228 23.478 1.00 83.31 205 LEU A CA 1
ATOM 1618 C C . LEU A 1 205 ? -25.801 -17.277 22.124 1.00 83.31 205 LEU A C 1
ATOM 1620 O O . LEU A 1 205 ? -26.481 -16.314 21.766 1.00 83.31 205 LEU A O 1
ATOM 1624 N N . SER A 1 206 ? -25.677 -18.378 21.379 1.00 85.88 206 SER A N 1
ATOM 1625 C CA . SER A 1 206 ? -26.390 -18.562 20.120 1.00 85.88 206 SER A CA 1
ATOM 1626 C C . SER A 1 206 ? -27.895 -18.729 20.360 1.00 85.88 206 SER A C 1
ATOM 1628 O O . SER A 1 206 ? -28.311 -19.531 21.202 1.00 85.88 206 SER A O 1
ATOM 1630 N N . PRO A 1 207 ? -28.749 -17.994 19.625 1.00 86.06 207 PRO A N 1
ATOM 1631 C CA . PRO A 1 207 ? -30.190 -18.036 19.817 1.00 86.06 207 PRO A CA 1
ATOM 1632 C C . PRO A 1 207 ? -30.772 -19.404 19.447 1.00 86.06 207 PRO A C 1
ATOM 1634 O O . PRO A 1 207 ? -30.330 -20.059 18.496 1.00 86.06 207 PRO A O 1
ATOM 1637 N N . SER A 1 208 ? -31.827 -19.809 20.159 1.00 87.69 208 SER A N 1
ATOM 1638 C CA . SER A 1 208 ? -32.564 -21.045 19.877 1.00 87.69 208 SER A CA 1
ATOM 1639 C C . SER A 1 208 ? -33.252 -21.007 18.505 1.00 87.69 208 SER A C 1
ATOM 1641 O O . SER A 1 208 ? -33.481 -19.942 17.929 1.00 87.69 208 SER A O 1
ATOM 1643 N N . ALA A 1 209 ? -33.628 -22.179 17.986 1.00 87.94 209 ALA A N 1
ATOM 1644 C CA . ALA A 1 209 ? -34.344 -22.306 16.715 1.00 87.94 209 ALA A CA 1
ATOM 1645 C C . ALA A 1 209 ? -35.623 -21.449 16.652 1.00 87.94 209 ALA A C 1
ATOM 1647 O O . ALA A 1 209 ? -35.886 -20.804 15.639 1.00 87.94 209 ALA A O 1
ATOM 1648 N N . GLU A 1 210 ? -36.386 -21.392 17.746 1.00 85.75 210 GLU A N 1
ATOM 1649 C CA . GLU A 1 210 ? -37.612 -20.589 17.835 1.00 85.75 210 GLU A CA 1
ATOM 1650 C C . GLU A 1 210 ? -37.319 -19.089 17.702 1.00 85.75 210 GLU A C 1
ATOM 1652 O O . GLU A 1 210 ? -37.984 -18.391 16.935 1.00 85.75 210 GLU A O 1
ATOM 1657 N N . VAL A 1 211 ? -36.281 -18.601 18.392 1.00 85.88 211 VAL A N 1
ATOM 1658 C CA . VAL A 1 211 ? -35.857 -17.194 18.328 1.00 85.88 211 VAL A CA 1
ATOM 1659 C C . VAL A 1 211 ? -35.352 -16.844 16.927 1.00 85.88 211 VAL A C 1
ATOM 1661 O O . VAL A 1 211 ? -35.684 -15.783 16.400 1.00 85.88 211 VAL A O 1
ATOM 1664 N N . ARG A 1 212 ? -34.606 -17.751 16.283 1.00 88.62 212 ARG A N 1
ATOM 1665 C CA . ARG A 1 212 ? -34.120 -17.559 14.909 1.00 88.62 212 ARG A CA 1
ATOM 1666 C C . ARG A 1 212 ? -35.254 -17.456 13.891 1.00 88.62 212 ARG A C 1
ATOM 1668 O O . ARG A 1 212 ? -35.220 -16.569 13.042 1.00 88.62 212 ARG A O 1
ATOM 1675 N N . GLN A 1 213 ? -36.279 -18.301 13.997 1.00 86.19 213 GLN A N 1
ATOM 1676 C CA . GLN A 1 213 ? -37.443 -18.259 13.101 1.00 86.19 213 GLN A CA 1
ATOM 1677 C C . GLN A 1 213 ? -38.261 -16.968 13.253 1.00 86.19 213 GLN A C 1
ATOM 1679 O O . GLN A 1 213 ? -38.806 -16.457 12.274 1.00 86.19 213 GLN A O 1
ATOM 1684 N N . GLN A 1 214 ? -38.334 -16.424 14.470 1.00 86.19 214 GLN A N 1
ATOM 1685 C CA . GLN A 1 214 ? -39.093 -15.208 14.778 1.00 86.19 214 GLN A CA 1
ATOM 1686 C C . GLN A 1 214 ? -38.305 -13.911 14.538 1.00 86.19 214 GLN A C 1
ATOM 1688 O O . GLN A 1 214 ? -38.882 -12.825 14.631 1.00 86.19 214 GLN A O 1
ATOM 1693 N N . ALA A 1 215 ? -37.010 -13.993 14.217 1.00 88.12 215 ALA A N 1
ATOM 1694 C CA . ALA A 1 215 ? -36.179 -12.817 13.999 1.00 88.12 215 ALA A CA 1
ATOM 1695 C C . ALA A 1 215 ? -36.739 -11.958 12.840 1.00 88.12 215 ALA A C 1
ATOM 1697 O O . ALA A 1 215 ? -36.968 -12.473 11.738 1.00 88.12 215 ALA A O 1
ATOM 1698 N N . PRO A 1 216 ? -36.970 -10.648 13.042 1.00 88.69 216 PRO A N 1
ATOM 1699 C CA . PRO A 1 216 ? -37.474 -9.765 11.995 1.00 88.69 216 PRO A CA 1
ATOM 1700 C C . PRO A 1 216 ? -36.465 -9.611 10.851 1.00 88.69 216 PRO A C 1
ATOM 1702 O O . PRO A 1 216 ? -35.253 -9.716 11.047 1.00 88.69 216 PRO A O 1
ATOM 1705 N N . ALA A 1 217 ? -36.968 -9.342 9.643 1.00 87.00 217 ALA A N 1
ATOM 1706 C CA . ALA A 1 217 ? -36.115 -9.031 8.500 1.00 87.00 217 ALA A CA 1
ATOM 1707 C C . ALA A 1 217 ? -35.302 -7.752 8.772 1.00 87.00 217 ALA A C 1
ATOM 1709 O O . ALA A 1 217 ? -35.866 -6.722 9.147 1.00 87.00 217 ALA A O 1
ATOM 1710 N N . GLY A 1 218 ? -33.986 -7.837 8.597 1.00 79.50 218 GLY A N 1
ATOM 1711 C CA . GLY A 1 218 ? -33.041 -6.737 8.763 1.00 79.50 218 GLY A CA 1
ATOM 1712 C C . GLY A 1 218 ? -32.315 -6.408 7.462 1.00 79.50 218 GLY A C 1
ATOM 1713 O O . GLY A 1 218 ? -32.279 -7.210 6.529 1.00 79.50 218 GLY A O 1
ATOM 1714 N N . SER A 1 219 ? -31.720 -5.219 7.408 1.00 71.75 219 SER A N 1
ATOM 1715 C CA . SER A 1 219 ? -30.814 -4.829 6.324 1.00 71.75 219 SER A CA 1
ATOM 1716 C C . SER A 1 219 ? -29.391 -5.245 6.666 1.00 71.75 219 SER A C 1
ATOM 1718 O O . SER A 1 219 ? -29.018 -5.229 7.835 1.00 71.75 219 SER A O 1
ATOM 1720 N N . ILE A 1 220 ? -28.584 -5.553 5.649 1.00 63.09 220 ILE A N 1
ATOM 1721 C CA . ILE A 1 220 ? -27.157 -5.828 5.833 1.00 63.09 220 ILE A CA 1
ATOM 1722 C C . ILE A 1 220 ? -26.479 -4.549 6.333 1.00 63.09 220 ILE A C 1
ATOM 1724 O O . ILE A 1 220 ? -26.484 -3.542 5.615 1.00 63.09 220 ILE A O 1
ATOM 1728 N N . PRO A 1 221 ? -25.869 -4.550 7.525 1.00 62.91 221 PRO A N 1
ATOM 1729 C CA . PRO A 1 221 ? -25.037 -3.432 7.922 1.00 62.91 221 PRO A CA 1
ATOM 1730 C C . PRO A 1 221 ? -23.807 -3.404 7.007 1.00 62.91 221 PRO A C 1
ATOM 1732 O O . PRO A 1 221 ? -23.090 -4.399 6.894 1.00 62.91 221 PRO A O 1
ATOM 1735 N N . GLN A 1 222 ? -23.553 -2.283 6.327 1.00 58.09 222 GLN A N 1
ATOM 1736 C CA . GLN A 1 222 ? -22.430 -2.147 5.384 1.00 58.09 222 GLN A CA 1
ATOM 1737 C C . GLN A 1 222 ? -21.053 -2.586 5.938 1.00 58.09 222 GLN A C 1
ATOM 1739 O O . GLN A 1 222 ? -20.283 -3.152 5.158 1.00 58.09 222 GLN A O 1
ATOM 1744 N N . PRO A 1 223 ? -20.737 -2.438 7.245 1.00 60.22 223 PRO A N 1
ATOM 1745 C CA . PRO A 1 223 ? -19.504 -2.980 7.823 1.00 60.22 223 PRO A CA 1
ATOM 1746 C C . PRO A 1 223 ? -19.399 -4.513 7.777 1.00 60.22 223 PRO A C 1
ATOM 1748 O O . PRO A 1 223 ? -18.299 -5.038 7.652 1.00 60.22 223 PRO A O 1
ATOM 1751 N N . LEU A 1 224 ? -20.520 -5.244 7.847 1.00 61.22 224 LEU A N 1
ATOM 1752 C CA . LEU A 1 224 ? -20.549 -6.714 7.792 1.00 61.22 224 LEU A CA 1
ATOM 1753 C C . LEU A 1 224 ? -20.415 -7.241 6.362 1.00 61.22 224 LEU A C 1
ATOM 1755 O O . LEU A 1 224 ? -19.649 -8.172 6.124 1.00 61.22 224 LEU A O 1
ATOM 1759 N N . ALA A 1 225 ? -21.104 -6.619 5.399 1.00 60.03 225 ALA A N 1
ATOM 1760 C CA . ALA A 1 225 ? -20.953 -6.963 3.980 1.00 60.03 225 ALA A CA 1
ATOM 1761 C C . ALA A 1 225 ? -19.515 -6.737 3.487 1.00 60.03 225 ALA A C 1
ATOM 1763 O O . ALA A 1 225 ? -18.994 -7.537 2.713 1.00 60.03 225 ALA A O 1
ATOM 1764 N N . GLY A 1 226 ? -18.881 -5.655 3.952 1.00 55.03 226 GLY A N 1
ATOM 1765 C CA . GLY A 1 226 ? -17.508 -5.290 3.613 1.00 55.03 226 GLY A CA 1
ATOM 1766 C C . GLY A 1 226 ? -16.432 -5.922 4.496 1.00 55.03 226 GLY A C 1
ATOM 1767 O O . GLY A 1 226 ? -15.259 -5.700 4.220 1.00 55.03 226 GLY A O 1
ATOM 1768 N N . ARG A 1 227 ? -16.783 -6.694 5.539 1.00 65.69 227 ARG A N 1
ATOM 1769 C CA . ARG A 1 227 ? -15.784 -7.368 6.379 1.00 65.69 227 ARG A CA 1
ATOM 1770 C C . ARG A 1 227 ? -15.064 -8.415 5.530 1.00 65.69 227 ARG A C 1
ATOM 1772 O O . ARG A 1 227 ? -15.683 -9.324 4.969 1.00 65.69 227 ARG A O 1
ATOM 1779 N N . ILE A 1 228 ? -13.757 -8.238 5.384 1.00 61.38 228 ILE A N 1
ATOM 1780 C CA . ILE A 1 228 ? -12.894 -9.108 4.591 1.00 61.38 228 ILE A CA 1
ATOM 1781 C C . ILE A 1 228 ? -12.139 -9.991 5.572 1.00 61.38 228 ILE A C 1
ATOM 1783 O O . ILE A 1 228 ? -11.407 -9.485 6.407 1.00 61.38 228 ILE A O 1
ATOM 1787 N N . VAL A 1 229 ? -12.304 -11.308 5.464 1.00 70.56 229 VAL A N 1
ATOM 1788 C CA . VAL A 1 229 ? -11.306 -12.233 6.009 1.00 70.56 229 VAL A CA 1
ATOM 1789 C C . VAL A 1 229 ? -10.134 -12.248 5.031 1.00 70.56 229 VAL A C 1
ATOM 1791 O O . VAL A 1 229 ? -10.351 -12.363 3.814 1.00 70.56 229 VAL A O 1
ATOM 1794 N N . SER A 1 230 ? -8.912 -12.086 5.539 1.00 74.19 230 SER A N 1
ATOM 1795 C CA . SER A 1 230 ? -7.699 -12.026 4.719 1.00 74.19 230 SER A CA 1
ATOM 1796 C C . SER A 1 230 ? -7.649 -13.181 3.706 1.00 74.19 230 SER A C 1
ATOM 1798 O O . SER A 1 230 ? -8.170 -14.274 3.942 1.00 74.19 230 SER A O 1
ATOM 1800 N N . GLN A 1 231 ? -7.068 -12.945 2.524 1.00 72.94 231 GLN A N 1
ATOM 1801 C CA . GLN A 1 231 ? -6.992 -13.992 1.498 1.00 72.94 231 GLN A CA 1
ATOM 1802 C C . GLN A 1 231 ? -6.222 -15.223 2.006 1.00 72.94 231 GLN A C 1
ATOM 1804 O O . GLN A 1 231 ? -6.644 -16.342 1.745 1.00 72.94 231 GLN A O 1
ATOM 1809 N N . ALA A 1 232 ? -5.168 -15.012 2.800 1.00 75.69 232 ALA A N 1
ATOM 1810 C CA . ALA A 1 232 ? -4.396 -16.086 3.417 1.00 75.69 232 ALA A CA 1
ATOM 1811 C C . ALA A 1 232 ? -5.240 -16.945 4.376 1.00 75.69 232 ALA A C 1
ATOM 1813 O O . ALA A 1 232 ? -5.175 -18.172 4.313 1.00 75.69 232 ALA A O 1
ATOM 1814 N N . ASP A 1 233 ? -6.073 -16.320 5.212 1.00 78.50 233 ASP A N 1
ATOM 1815 C CA . ASP A 1 233 ? -6.951 -17.039 6.144 1.00 78.50 233 ASP A CA 1
ATOM 1816 C C . ASP A 1 233 ? -8.045 -17.806 5.393 1.00 78.50 233 ASP A C 1
ATOM 1818 O O . ASP A 1 233 ? -8.344 -18.956 5.715 1.00 78.50 233 ASP A O 1
ATOM 1822 N N . ARG A 1 234 ? -8.609 -17.205 4.335 1.00 75.38 234 ARG A N 1
ATOM 1823 C CA . ARG A 1 234 ? -9.591 -17.875 3.470 1.00 75.38 234 ARG A CA 1
ATOM 1824 C C . ARG A 1 234 ? -8.995 -19.082 2.759 1.00 75.38 234 ARG A C 1
ATOM 1826 O O . ARG A 1 234 ? -9.635 -20.128 2.754 1.00 75.38 234 ARG A O 1
ATOM 1833 N N . ASP A 1 235 ? -7.790 -18.963 2.208 1.00 76.94 235 ASP A N 1
ATOM 1834 C CA . ASP A 1 235 ? -7.096 -20.072 1.548 1.00 76.94 235 ASP A CA 1
ATOM 1835 C C . ASP A 1 235 ? -6.737 -21.181 2.558 1.00 76.94 235 ASP A C 1
ATOM 1837 O O . ASP A 1 235 ? -6.893 -22.368 2.263 1.00 76.94 235 ASP A O 1
ATOM 1841 N N . GLY A 1 236 ? -6.340 -20.805 3.780 1.00 78.69 236 GLY A N 1
ATOM 1842 C CA . GLY A 1 236 ? -6.074 -21.737 4.879 1.00 78.69 236 GLY A CA 1
ATOM 1843 C C . GLY A 1 236 ? -7.310 -22.534 5.300 1.00 78.69 236 GLY A C 1
ATOM 1844 O O . GLY A 1 236 ? -7.249 -23.759 5.399 1.00 78.69 236 GLY A O 1
ATOM 1845 N N . ILE A 1 237 ? -8.449 -21.859 5.479 1.00 81.19 237 ILE A N 1
ATOM 1846 C CA . ILE A 1 237 ? -9.730 -22.502 5.803 1.00 81.19 237 ILE A CA 1
ATOM 1847 C C . ILE A 1 237 ? -10.247 -23.319 4.610 1.00 81.19 237 ILE A C 1
ATOM 1849 O O . ILE A 1 237 ? -10.791 -24.406 4.805 1.00 81.19 237 ILE A O 1
ATOM 1853 N N . ALA A 1 238 ? -10.074 -22.838 3.372 1.00 78.81 238 ALA A N 1
ATOM 1854 C CA . ALA A 1 238 ? -10.462 -23.538 2.144 1.00 78.81 238 ALA A CA 1
ATOM 1855 C C . ALA A 1 238 ? -9.740 -24.888 1.983 1.00 78.81 238 ALA A C 1
ATOM 1857 O O . ALA A 1 238 ? -10.347 -25.855 1.524 1.00 78.81 238 ALA A O 1
ATOM 1858 N N . GLY A 1 239 ? -8.472 -24.960 2.398 1.00 78.62 239 GLY A N 1
ATOM 1859 C CA . GLY A 1 239 ? -7.633 -26.158 2.312 1.00 78.62 239 GLY A CA 1
ATOM 1860 C C . GLY A 1 239 ? -7.946 -27.271 3.320 1.00 78.62 239 GLY A C 1
ATOM 1861 O O . GLY A 1 239 ? -7.334 -28.335 3.237 1.00 78.62 239 GLY A O 1
ATOM 1862 N N . LEU A 1 240 ? -8.867 -27.057 4.266 1.00 80.06 240 LEU A N 1
ATOM 1863 C CA . LEU A 1 240 ? -9.271 -28.079 5.235 1.00 80.06 240 LEU A CA 1
ATOM 1864 C C . LEU A 1 240 ? -10.104 -29.185 4.567 1.00 80.06 240 LEU A C 1
ATOM 1866 O O . LEU A 1 240 ? -11.027 -28.899 3.799 1.00 80.06 240 LEU A O 1
ATOM 1870 N N . ASP A 1 241 ? -9.821 -30.443 4.916 1.00 79.25 241 ASP A N 1
ATOM 1871 C CA . ASP A 1 241 ? -10.591 -31.616 4.479 1.00 79.25 241 ASP A CA 1
ATOM 1872 C C . ASP A 1 241 ? -11.881 -31.753 5.307 1.00 79.25 241 ASP A C 1
ATOM 1874 O O . ASP A 1 241 ? -11.988 -32.550 6.239 1.00 79.25 241 ASP A O 1
ATOM 1878 N N . ILE A 1 242 ? -12.846 -30.879 5.014 1.00 82.31 242 ILE A N 1
ATOM 1879 C CA . ILE A 1 242 ? -14.146 -30.785 5.686 1.00 82.31 242 ILE A CA 1
ATOM 1880 C C . ILE A 1 242 ? -15.283 -30.837 4.666 1.00 82.31 242 ILE A C 1
ATOM 1882 O O . ILE A 1 242 ? -15.199 -30.283 3.569 1.00 82.31 242 ILE A O 1
ATOM 1886 N N . THR A 1 243 ? -16.382 -31.497 5.036 1.00 81.25 243 THR A N 1
ATOM 1887 C CA . THR A 1 243 ? -17.558 -31.610 4.164 1.00 81.25 243 THR A CA 1
ATOM 1888 C C . THR A 1 243 ? -18.287 -30.273 4.104 1.00 81.25 243 THR A C 1
ATOM 1890 O O . THR A 1 243 ? -18.898 -29.843 5.080 1.00 81.25 243 THR A O 1
ATOM 1893 N N . ARG A 1 244 ? -18.226 -29.615 2.946 1.00 81.19 244 ARG A N 1
ATOM 1894 C CA . ARG A 1 244 ? -18.835 -28.301 2.721 1.00 81.19 244 ARG A CA 1
ATOM 1895 C C . ARG A 1 244 ? -20.259 -28.434 2.203 1.00 81.19 244 ARG A C 1
ATOM 1897 O O . ARG A 1 244 ? -20.532 -29.245 1.320 1.00 81.19 244 ARG A O 1
ATOM 1904 N N . THR A 1 245 ? -21.168 -27.616 2.721 1.00 78.00 245 THR A N 1
ATOM 1905 C CA . THR A 1 245 ? -22.562 -27.563 2.264 1.00 78.00 245 THR A CA 1
ATOM 1906 C C . THR A 1 245 ? -23.005 -26.118 2.116 1.00 78.00 245 THR A C 1
ATOM 1908 O O . THR A 1 245 ? -23.194 -25.413 3.104 1.00 78.00 245 THR A O 1
ATOM 1911 N N . LEU A 1 246 ? -23.193 -25.662 0.877 1.00 77.00 246 LEU A N 1
ATOM 1912 C CA . LEU A 1 246 ? -23.692 -24.313 0.641 1.00 77.00 246 LEU A CA 1
ATOM 1913 C C . LEU A 1 246 ? -25.188 -24.246 1.012 1.00 77.00 246 LEU A C 1
ATOM 1915 O O . LEU A 1 246 ? -25.970 -25.050 0.495 1.00 77.00 246 LEU A O 1
ATOM 1919 N N . PRO A 1 247 ? -25.610 -23.329 1.894 1.00 83.31 247 PRO A N 1
ATOM 1920 C CA . PRO A 1 247 ? -27.022 -23.128 2.198 1.00 83.31 247 PRO A CA 1
ATOM 1921 C C . PRO A 1 247 ? -27.774 -22.524 1.002 1.00 83.31 247 PRO A C 1
ATOM 1923 O O . PRO A 1 247 ? -27.183 -21.895 0.121 1.00 83.31 247 PRO A O 1
ATOM 1926 N N . SER A 1 248 ? -29.099 -22.709 0.973 1.00 85.62 248 SER A N 1
ATOM 1927 C CA . SER A 1 248 ? -29.953 -22.126 -0.070 1.00 85.62 248 SER A CA 1
ATOM 1928 C C . SER A 1 248 ? -29.875 -20.591 -0.037 1.00 85.62 248 SER A C 1
ATOM 1930 O O . SER A 1 248 ? -29.964 -20.021 1.053 1.00 85.62 248 SER A O 1
ATOM 1932 N N . PRO A 1 249 ? -29.782 -19.889 -1.181 1.00 86.81 249 PRO A N 1
ATOM 1933 C CA . PRO A 1 249 ? -29.791 -18.423 -1.214 1.00 86.81 249 PRO A CA 1
ATOM 1934 C C . PRO A 1 249 ? -31.032 -17.792 -0.566 1.00 86.81 249 PRO A C 1
ATOM 1936 O O . PRO A 1 249 ? -30.946 -16.681 -0.044 1.00 86.81 249 PRO A O 1
ATOM 1939 N N . ASP A 1 250 ? -32.157 -18.510 -0.577 1.00 87.62 250 ASP A N 1
ATOM 1940 C CA . ASP A 1 250 ? -33.424 -18.055 0.003 1.00 87.62 250 ASP A CA 1
ATOM 1941 C C . ASP A 1 250 ? -33.476 -18.226 1.528 1.00 87.62 250 ASP A C 1
ATOM 1943 O O . ASP A 1 250 ? -34.298 -17.591 2.183 1.00 87.62 250 ASP A O 1
ATOM 1947 N N . SER A 1 251 ? -32.588 -19.053 2.095 1.00 91.38 251 SER A N 1
ATOM 1948 C CA . SER A 1 251 ? -32.522 -19.284 3.540 1.00 91.38 251 SER A CA 1
ATOM 1949 C C . SER A 1 251 ? -31.933 -18.086 4.287 1.00 91.38 251 SER A C 1
ATOM 1951 O O . SER A 1 251 ? -31.172 -17.277 3.738 1.00 91.38 251 SER A O 1
ATOM 1953 N N . ARG A 1 252 ? -32.301 -17.961 5.562 1.00 91.56 252 ARG A N 1
ATOM 1954 C CA . ARG A 1 252 ? -32.008 -16.793 6.392 1.00 91.56 252 ARG A CA 1
ATOM 1955 C C . ARG A 1 252 ? -30.814 -17.035 7.304 1.00 91.56 252 ARG A C 1
ATOM 1957 O O . ARG A 1 252 ? -30.709 -18.083 7.941 1.00 91.56 252 ARG A O 1
ATOM 1964 N N . LEU A 1 253 ? -29.940 -16.038 7.388 1.00 90.81 253 LEU A N 1
ATOM 1965 C CA . LEU A 1 253 ? -28.881 -15.911 8.387 1.00 90.81 253 LEU A CA 1
ATOM 1966 C C . LEU A 1 253 ? -29.361 -14.956 9.480 1.00 90.81 253 LEU A C 1
ATOM 1968 O O . LEU A 1 253 ? -29.849 -13.865 9.172 1.00 90.81 253 LEU A O 1
ATOM 1972 N N . VAL A 1 254 ? -29.218 -15.359 10.742 1.00 91.12 254 VAL A N 1
ATOM 1973 C CA . VAL A 1 254 ? -29.616 -14.562 11.909 1.00 91.12 254 VAL A CA 1
ATOM 1974 C C . VAL A 1 254 ? -28.395 -13.879 12.509 1.00 91.12 254 VAL A C 1
ATOM 1976 O O . VAL A 1 254 ? -27.315 -14.453 12.565 1.00 91.12 254 VAL A O 1
ATOM 1979 N N . PHE A 1 255 ? -28.546 -12.651 12.980 1.00 89.44 255 PHE A N 1
ATOM 1980 C CA . PHE A 1 255 ? -27.467 -11.912 13.618 1.00 89.44 255 PHE A CA 1
ATOM 1981 C C . PHE A 1 255 ? -27.978 -11.078 14.792 1.00 89.44 255 PHE A C 1
ATOM 1983 O O . PHE A 1 255 ? -29.135 -10.644 14.813 1.00 89.44 255 PHE A O 1
ATOM 1990 N N . ALA A 1 256 ? -27.117 -10.855 15.783 1.00 87.50 256 ALA A N 1
ATOM 1991 C CA . ALA A 1 256 ? -27.402 -9.952 16.894 1.00 87.50 256 ALA A CA 1
ATOM 1992 C C . ALA A 1 256 ? -27.439 -8.492 16.421 1.00 87.50 256 ALA A C 1
ATOM 1994 O O . ALA A 1 256 ? -26.563 -8.041 15.683 1.00 87.50 256 ALA A O 1
ATOM 1995 N N . VAL A 1 257 ? -28.424 -7.712 16.864 1.00 82.06 257 VAL A N 1
ATOM 1996 C CA . VAL A 1 257 ? -28.465 -6.273 16.558 1.00 82.06 257 VAL A CA 1
ATOM 1997 C C . VAL A 1 257 ? -27.247 -5.587 17.191 1.00 82.06 257 VAL A C 1
ATOM 1999 O O . VAL A 1 257 ? -27.006 -5.751 18.381 1.00 82.06 257 VAL A O 1
ATOM 2002 N N . GLY A 1 258 ? -26.485 -4.816 16.406 1.00 72.31 258 GLY A N 1
ATOM 2003 C CA . GLY A 1 258 ? -25.254 -4.146 16.859 1.00 72.3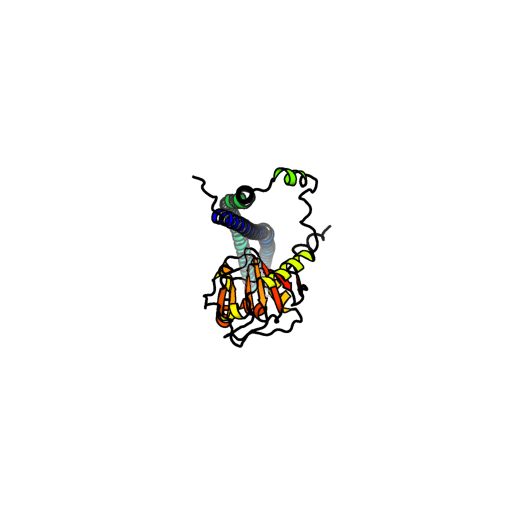1 258 GLY A CA 1
ATOM 2004 C C . GLY A 1 258 ? -23.958 -4.934 16.613 1.00 72.31 258 GLY A C 1
ATOM 2005 O O . GLY A 1 258 ? -22.866 -4.426 16.881 1.00 72.31 258 GLY A O 1
ATOM 2006 N N . CYS A 1 259 ? -24.044 -6.152 16.060 1.00 72.75 259 CYS A N 1
ATOM 2007 C CA . CYS A 1 259 ? -22.863 -6.937 15.678 1.00 72.75 259 CYS A CA 1
ATOM 2008 C C . CYS A 1 259 ? -22.022 -6.275 14.568 1.00 72.75 259 CYS A C 1
ATOM 2010 O O . CYS A 1 259 ? -20.846 -6.581 14.405 1.00 72.75 259 CYS A O 1
ATOM 2012 N N . ASP A 1 260 ? -22.585 -5.328 13.825 1.00 65.38 260 ASP A N 1
ATOM 2013 C CA . ASP A 1 260 ? -21.903 -4.579 12.774 1.00 65.38 260 ASP A CA 1
ATOM 2014 C C . ASP A 1 260 ? -20.780 -3.684 13.284 1.00 65.38 260 ASP A C 1
ATOM 2016 O O . ASP A 1 260 ? -19.799 -3.451 12.578 1.00 65.38 260 ASP A O 1
ATOM 2020 N N . THR A 1 261 ? -20.902 -3.227 14.526 1.00 67.06 261 THR A N 1
ATOM 2021 C CA . THR A 1 261 ? -19.873 -2.429 15.196 1.00 67.06 261 THR A CA 1
ATOM 2022 C C . THR A 1 261 ? -18.885 -3.262 16.010 1.00 67.06 261 THR A C 1
ATOM 2024 O O . THR A 1 261 ? -17.856 -2.742 16.435 1.00 67.06 261 THR A O 1
ATOM 2027 N N . ALA A 1 262 ? -19.150 -4.557 16.210 1.00 67.88 262 ALA A N 1
ATOM 2028 C CA . ALA A 1 262 ? -18.310 -5.410 17.041 1.00 67.88 262 ALA A CA 1
ATOM 2029 C C . ALA A 1 262 ? -17.025 -5.810 16.303 1.00 67.88 262 ALA A C 1
ATOM 2031 O O . ALA A 1 262 ? -17.054 -6.473 15.263 1.00 67.88 262 ALA A O 1
ATOM 2032 N N . SER A 1 263 ? -15.867 -5.437 16.846 1.00 67.69 263 SER A N 1
ATOM 2033 C CA . SER A 1 263 ? -14.545 -5.789 16.303 1.00 67.69 263 SER A CA 1
ATOM 2034 C C . SER A 1 263 ? -14.233 -7.285 16.416 1.00 67.69 263 SER A C 1
ATOM 2036 O O . SER A 1 263 ? -13.444 -7.800 15.626 1.00 67.69 263 SER A O 1
ATOM 2038 N N . HIS A 1 264 ? -14.886 -7.982 17.345 1.00 78.19 264 HIS A N 1
ATOM 2039 C CA . HIS A 1 264 ? -14.700 -9.398 17.628 1.00 78.19 264 HIS A CA 1
ATOM 2040 C C . HIS A 1 264 ? -16.048 -10.120 17.505 1.00 78.19 264 HIS A C 1
ATOM 2042 O O . HIS A 1 264 ? -16.968 -9.899 18.295 1.00 78.19 264 HIS A O 1
ATOM 2048 N N . LEU A 1 265 ? -16.181 -10.941 16.469 1.00 85.44 265 LEU A N 1
ATOM 2049 C CA . LEU A 1 265 ? -17.397 -11.677 16.139 1.00 85.44 265 LEU A CA 1
ATOM 2050 C C . LEU A 1 265 ? -17.138 -13.170 16.175 1.00 85.44 265 LEU A C 1
ATOM 2052 O O . LEU A 1 265 ? -16.030 -13.624 15.906 1.00 85.44 265 LEU A O 1
ATOM 2056 N N . TYR A 1 266 ? -18.188 -13.932 16.425 1.00 88.50 266 TYR A N 1
ATOM 2057 C CA . TYR A 1 266 ? -18.212 -15.339 16.090 1.00 88.50 266 TYR A CA 1
ATOM 2058 C C . TYR A 1 266 ? -19.356 -15.622 15.128 1.00 88.50 266 TYR A C 1
ATOM 2060 O O . TYR A 1 266 ? -20.393 -14.952 15.123 1.00 88.50 266 TYR A O 1
ATOM 2068 N N . VAL A 1 267 ? -19.124 -16.613 14.283 1.00 90.69 267 VAL A N 1
ATOM 2069 C CA . VAL A 1 267 ? -20.070 -17.112 13.303 1.00 90.69 267 VAL A CA 1
ATOM 2070 C C . VAL A 1 267 ? -20.246 -18.587 13.598 1.00 90.69 267 VAL A C 1
ATOM 2072 O O . VAL A 1 267 ? -19.288 -19.353 13.516 1.00 90.69 267 VAL A O 1
ATOM 2075 N N . GLU A 1 268 ? -21.449 -18.984 13.980 1.00 93.00 268 GLU A N 1
ATOM 2076 C CA . GLU A 1 268 ? -21.762 -20.373 14.288 1.00 93.00 268 GLU A CA 1
ATOM 2077 C C . GLU A 1 268 ? -22.785 -20.906 13.296 1.00 93.00 268 GLU A C 1
ATOM 2079 O O . GLU A 1 268 ? -23.761 -20.227 12.967 1.00 93.00 268 GLU A O 1
ATOM 2084 N N . ARG A 1 269 ? -22.576 -22.144 12.843 1.00 92.88 269 ARG A N 1
ATOM 2085 C CA . ARG A 1 269 ? -23.585 -22.893 12.104 1.00 92.88 269 ARG A CA 1
ATOM 2086 C C . ARG A 1 269 ? -24.179 -23.968 12.995 1.00 92.88 269 ARG A C 1
ATOM 2088 O O . ARG A 1 269 ? -23.507 -24.938 13.325 1.00 92.88 269 ARG A O 1
ATOM 2095 N N . VAL A 1 270 ? -25.448 -23.825 13.341 1.00 91.31 270 VAL A N 1
ATOM 2096 C CA . VAL A 1 270 ? -26.221 -24.830 14.081 1.00 91.31 270 VAL A CA 1
ATOM 2097 C C . VAL A 1 270 ? -27.175 -25.580 13.152 1.00 91.31 270 VAL A C 1
ATOM 2099 O O . VAL A 1 270 ? -27.316 -25.227 11.983 1.00 91.31 270 VAL A O 1
ATOM 2102 N N . GLU A 1 271 ? -27.813 -26.639 13.651 1.00 89.75 271 GLU A N 1
ATOM 2103 C CA . GLU A 1 271 ? -28.750 -27.436 12.853 1.00 89.75 271 GLU A CA 1
ATOM 2104 C C . GLU A 1 271 ? -29.924 -26.561 12.357 1.00 89.75 271 GLU A C 1
ATOM 2106 O O . GLU A 1 271 ? -30.598 -25.918 13.178 1.00 89.75 271 GLU A O 1
ATOM 2111 N N . PRO A 1 272 ? -30.178 -26.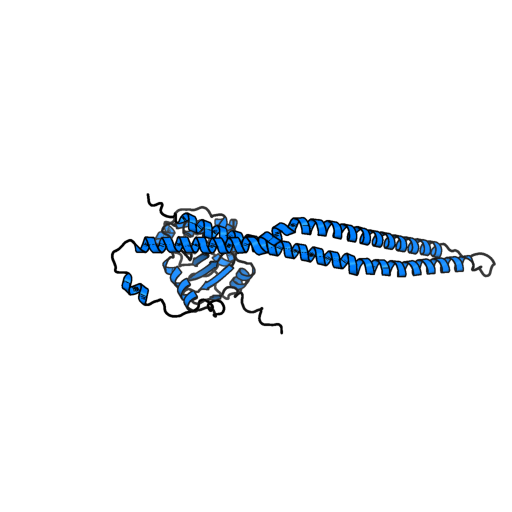519 11.036 1.00 89.25 272 PRO A N 1
ATOM 2112 C CA . PRO A 1 272 ? -31.330 -25.838 10.458 1.00 89.25 272 PRO A CA 1
ATOM 2113 C C . PRO A 1 272 ? -32.656 -26.352 11.022 1.00 89.25 272 PRO A C 1
ATOM 2115 O O . PRO A 1 272 ? -32.949 -27.545 10.974 1.00 89.25 272 PRO A O 1
ATOM 2118 N N . ALA A 1 273 ? -33.511 -25.449 11.502 1.00 85.19 273 ALA A N 1
ATOM 2119 C CA . ALA A 1 273 ? -34.822 -25.824 12.032 1.00 85.19 273 ALA A CA 1
ATOM 2120 C C . ALA A 1 273 ? -35.913 -25.990 10.952 1.00 85.19 273 ALA A C 1
ATOM 2122 O O . ALA A 1 273 ? -37.035 -26.396 11.256 1.00 85.19 273 ALA A O 1
ATOM 2123 N N . GLY A 1 274 ? -35.618 -25.645 9.697 1.00 83.44 274 GLY A N 1
ATOM 2124 C CA . GLY A 1 274 ? -36.559 -25.707 8.581 1.00 83.44 274 GLY A CA 1
ATOM 2125 C C . GLY A 1 274 ? -35.953 -25.175 7.278 1.00 83.44 274 GLY A C 1
ATOM 2126 O O . GLY A 1 274 ? -34.807 -24.740 7.274 1.00 83.44 274 GLY A O 1
ATOM 2127 N N . PRO A 1 275 ? -36.711 -25.172 6.169 1.00 80.00 275 PRO A N 1
ATOM 2128 C CA . PRO A 1 275 ? -36.198 -24.786 4.849 1.00 80.00 275 PRO A CA 1
ATOM 2129 C C . PRO A 1 275 ? -35.815 -23.299 4.722 1.00 80.00 275 PRO A C 1
ATOM 2131 O O . PRO A 1 275 ? -35.040 -22.952 3.836 1.00 80.00 275 PRO A O 1
ATOM 2134 N N . ASP A 1 276 ? -36.348 -22.435 5.593 1.00 86.19 276 ASP A N 1
ATOM 2135 C CA . ASP A 1 276 ? -36.042 -20.995 5.650 1.00 86.19 276 ASP A CA 1
ATOM 2136 C C . ASP A 1 276 ? -34.917 -20.662 6.655 1.00 86.19 276 ASP A C 1
ATOM 2138 O O . ASP A 1 276 ? -34.369 -19.564 6.637 1.00 86.19 276 ASP A O 1
ATOM 2142 N N . ASP A 1 277 ? -34.528 -21.603 7.524 1.00 89.56 277 ASP A N 1
ATOM 2143 C CA . ASP A 1 277 ? -33.427 -21.427 8.480 1.00 89.56 277 ASP A CA 1
ATOM 2144 C C . ASP A 1 277 ? -32.145 -22.000 7.873 1.00 89.56 277 ASP A C 1
ATOM 2146 O O . ASP A 1 277 ? -32.086 -23.176 7.531 1.00 89.56 277 ASP A O 1
ATOM 2150 N N . SER A 1 278 ? -31.101 -21.187 7.731 1.00 89.94 278 SER A N 1
ATOM 2151 C CA . SER A 1 278 ? -29.800 -21.688 7.269 1.00 89.94 278 SER A CA 1
ATOM 2152 C C . SER A 1 278 ? -28.968 -22.326 8.386 1.00 89.94 278 SER A C 1
ATOM 2154 O O . SER A 1 278 ? -27.952 -22.971 8.108 1.00 89.94 278 SER A O 1
ATOM 2156 N N . GLY A 1 279 ? -29.373 -22.113 9.644 1.00 90.19 279 GLY A N 1
ATOM 2157 C CA . GLY A 1 279 ? -28.597 -22.453 10.829 1.00 90.19 279 GLY A CA 1
ATOM 2158 C C . GLY A 1 279 ? -27.467 -21.467 11.133 1.00 90.19 279 GLY A C 1
ATOM 2159 O O . GLY A 1 279 ? -26.810 -21.608 12.159 1.00 90.19 279 GLY A O 1
ATOM 2160 N N . TRP A 1 280 ? -27.224 -20.468 10.280 1.00 92.94 280 TRP A N 1
ATOM 2161 C CA . TRP A 1 280 ? -26.168 -19.488 10.507 1.00 92.94 280 TRP A CA 1
ATOM 2162 C C . TRP A 1 280 ? -26.587 -18.418 11.507 1.00 92.94 280 TRP A C 1
ATOM 2164 O O . TRP A 1 280 ? -27.603 -17.735 11.331 1.00 92.94 280 TRP A O 1
ATOM 2174 N N . TYR A 1 281 ? -25.746 -18.243 12.518 1.00 91.19 281 TYR A N 1
ATOM 2175 C CA . TYR A 1 281 ? -25.825 -17.163 13.476 1.00 91.19 281 TYR A CA 1
ATOM 2176 C C . TYR A 1 281 ? -24.522 -16.362 13.520 1.00 91.19 281 TYR A C 1
ATOM 2178 O O . TYR A 1 281 ? -23.430 -16.925 13.449 1.00 91.19 281 TYR A O 1
ATOM 2186 N N . LEU A 1 282 ? -24.645 -15.044 13.659 1.00 89.56 282 LEU A N 1
ATOM 2187 C CA . LEU A 1 282 ? -23.525 -14.126 13.818 1.00 89.56 282 LEU A CA 1
ATOM 2188 C C . LEU A 1 282 ? -23.729 -13.242 15.055 1.00 89.56 282 LEU A C 1
ATOM 2190 O O . LEU A 1 282 ? -24.725 -12.521 15.170 1.00 89.56 282 LEU A O 1
ATOM 2194 N N . GLY A 1 283 ? -22.772 -13.284 15.978 1.00 85.50 283 GLY A N 1
ATOM 2195 C CA . GLY A 1 283 ? -22.858 -12.582 17.256 1.00 85.50 283 GLY A CA 1
ATOM 2196 C C . GLY A 1 283 ? -21.517 -12.016 17.723 1.00 85.50 283 GLY A C 1
ATOM 2197 O O . GLY A 1 283 ? -20.464 -12.436 17.240 1.00 85.50 283 GLY A O 1
ATOM 2198 N N . PRO A 1 284 ? -21.532 -11.042 18.646 1.00 81.81 284 PRO A N 1
ATOM 2199 C CA . PRO A 1 284 ? -20.316 -10.532 19.266 1.00 81.81 284 PRO A CA 1
ATOM 2200 C C . PRO A 1 284 ? -19.714 -11.562 20.228 1.00 81.81 284 PRO A C 1
ATOM 2202 O O . PRO A 1 284 ? -20.437 -12.289 20.904 1.00 81.81 284 PRO A O 1
ATOM 2205 N N . VAL A 1 285 ? -18.382 -11.618 20.290 1.00 75.31 285 VAL A N 1
ATOM 2206 C CA . VAL A 1 285 ? -17.656 -12.448 21.274 1.00 75.31 285 VAL A CA 1
ATOM 2207 C C . VAL A 1 285 ? -17.664 -11.803 22.658 1.00 75.31 285 VAL A C 1
ATOM 2209 O O . VAL A 1 285 ? -17.635 -12.492 23.673 1.00 75.31 285 VAL A O 1
ATOM 2212 N N . GLU A 1 286 ? -17.688 -10.474 22.696 1.00 67.81 286 GLU A N 1
ATOM 2213 C CA . GLU A 1 286 ? -17.555 -9.667 23.905 1.00 67.81 286 GLU A CA 1
ATOM 2214 C C . GLU A 1 286 ? -18.817 -8.827 24.118 1.00 67.81 286 GLU A C 1
ATOM 2216 O O . GLU A 1 286 ? -19.419 -8.343 23.158 1.00 67.81 286 GLU A O 1
ATOM 2221 N N . GLY A 1 287 ? -19.189 -8.629 25.382 1.00 60.41 287 GLY A N 1
ATOM 2222 C CA . GLY A 1 287 ? -20.370 -7.864 25.778 1.00 60.41 287 GLY A CA 1
ATOM 2223 C C . GLY A 1 287 ? -21.452 -8.722 26.429 1.00 60.41 287 GLY A C 1
ATOM 2224 O O . GLY A 1 287 ? -21.274 -9.920 26.659 1.00 60.41 287 GLY A O 1
ATOM 2225 N N . ASP A 1 288 ? -22.569 -8.077 26.756 1.00 62.84 288 ASP A N 1
ATOM 2226 C CA . ASP A 1 288 ? -23.730 -8.753 27.325 1.00 62.84 288 ASP A CA 1
ATOM 2227 C C . ASP A 1 288 ? -24.401 -9.675 26.288 1.00 62.84 288 ASP A C 1
ATOM 2229 O O . ASP A 1 288 ? -24.323 -9.412 25.081 1.00 62.84 288 ASP A O 1
ATOM 2233 N N . PRO A 1 289 ? -25.088 -10.746 26.732 1.00 69.69 289 PRO A N 1
ATOM 2234 C CA . PRO A 1 289 ? -25.835 -11.623 25.842 1.00 69.69 289 PRO A CA 1
ATOM 2235 C C . PRO A 1 289 ? -26.821 -10.814 24.989 1.00 69.69 289 PRO A C 1
ATOM 2237 O O . PRO A 1 289 ? -27.612 -10.047 25.546 1.00 69.69 289 PRO A O 1
ATOM 2240 N N . PRO A 1 290 ? -26.811 -10.977 23.657 1.00 74.81 290 PRO A N 1
ATOM 2241 C CA . PRO A 1 290 ? -27.695 -10.213 22.795 1.00 74.81 290 PRO A CA 1
ATOM 2242 C C . PRO A 1 290 ? -29.155 -10.584 23.067 1.00 74.81 290 PRO A C 1
ATOM 2244 O O . PRO A 1 290 ? -29.528 -11.755 23.083 1.00 74.81 290 PRO A O 1
ATOM 2247 N N . ASP A 1 291 ? -29.992 -9.569 23.256 1.00 78.56 291 ASP A N 1
ATOM 2248 C CA . ASP A 1 291 ? -31.430 -9.694 23.517 1.00 78.56 291 ASP A CA 1
ATOM 2249 C C . ASP A 1 291 ? -32.282 -9.423 22.264 1.00 78.56 291 ASP A C 1
ATOM 2251 O O . ASP A 1 291 ? -33.479 -9.720 22.224 1.00 78.56 291 ASP A O 1
ATOM 2255 N N . ARG A 1 292 ? -31.667 -8.863 21.215 1.00 82.62 292 ARG A N 1
ATOM 2256 C CA . ARG A 1 292 ? -32.320 -8.478 19.962 1.00 82.62 292 ARG A CA 1
ATOM 2257 C C . ARG A 1 292 ? -31.614 -9.088 18.761 1.00 82.62 292 ARG A C 1
ATOM 2259 O O . ARG A 1 292 ? -30.406 -8.943 18.587 1.00 82.62 292 ARG A O 1
ATOM 2266 N N . PHE A 1 293 ? -32.412 -9.668 17.870 1.00 88.94 293 PHE A N 1
ATOM 2267 C CA . PHE A 1 293 ? -31.940 -10.362 16.675 1.00 88.94 293 PHE A CA 1
ATOM 2268 C C . PHE A 1 293 ? -32.598 -9.805 15.415 1.00 88.94 293 PHE A C 1
ATOM 2270 O O . PHE A 1 293 ? -33.722 -9.300 15.452 1.00 88.94 293 PHE A O 1
ATOM 2277 N N . GLN A 1 294 ? -31.895 -9.908 14.296 1.00 89.62 294 GLN A N 1
ATOM 2278 C CA . GLN A 1 294 ? -32.400 -9.636 12.955 1.00 89.62 294 GLN A CA 1
ATOM 2279 C C . GLN A 1 294 ? -31.953 -10.750 12.017 1.00 89.62 294 GLN A C 1
ATOM 2281 O O . GLN A 1 294 ? -31.035 -11.505 12.327 1.00 89.62 294 GLN A O 1
ATOM 2286 N N . ALA A 1 295 ? -32.612 -10.869 10.871 1.00 90.31 295 ALA A N 1
ATOM 2287 C CA . ALA A 1 295 ? -32.278 -11.888 9.893 1.00 90.31 295 ALA A CA 1
ATOM 2288 C C . ALA A 1 295 ? -32.299 -11.349 8.466 1.00 90.31 295 ALA A C 1
ATOM 2290 O O . ALA A 1 295 ? -33.146 -10.531 8.109 1.00 90.31 295 ALA A O 1
ATOM 2291 N N . LEU A 1 296 ? -31.378 -11.850 7.651 1.00 89.88 296 LEU A N 1
ATOM 2292 C CA . LEU A 1 296 ? -31.184 -11.466 6.254 1.00 89.88 296 LEU A CA 1
ATOM 2293 C C . LEU A 1 296 ? -31.113 -12.714 5.371 1.00 89.88 296 LEU A C 1
ATOM 2295 O O . LEU A 1 296 ? -30.730 -13.784 5.841 1.00 89.88 296 LEU A O 1
ATOM 2299 N N . GLN A 1 297 ? -31.475 -12.589 4.096 1.00 90.50 297 GLN A N 1
ATOM 2300 C CA . GLN A 1 297 ? -31.342 -13.699 3.149 1.00 90.50 297 GLN A CA 1
ATOM 2301 C C . GLN A 1 297 ? -29.882 -13.891 2.743 1.00 90.50 297 GLN A C 1
ATOM 2303 O O . GLN A 1 297 ? -29.190 -12.923 2.413 1.00 90.50 297 GLN A O 1
ATOM 2308 N N . ILE A 1 298 ? -29.422 -15.140 2.696 1.00 89.19 298 ILE A N 1
ATOM 2309 C CA . ILE A 1 298 ? -28.040 -15.462 2.321 1.00 89.19 298 ILE A CA 1
ATOM 2310 C C . ILE A 1 298 ? -27.694 -14.940 0.925 1.00 89.19 298 ILE A C 1
ATOM 2312 O O . ILE A 1 298 ? -26.610 -14.391 0.727 1.00 89.19 298 ILE A O 1
ATOM 2316 N N . GLY A 1 299 ? -28.624 -15.021 -0.029 1.00 87.25 299 GLY A N 1
ATOM 2317 C CA . GLY A 1 299 ? -28.431 -14.477 -1.372 1.00 87.25 299 GLY A CA 1
ATOM 2318 C C . GLY A 1 299 ? -28.153 -12.970 -1.376 1.00 87.25 299 GLY A C 1
ATOM 2319 O O . GLY A 1 299 ? -27.337 -12.500 -2.167 1.00 87.25 299 GLY A O 1
ATOM 2320 N N . GLN A 1 300 ? -28.761 -12.212 -0.456 1.00 86.25 300 GLN A N 1
ATOM 2321 C CA . GLN A 1 300 ? -28.506 -10.775 -0.322 1.00 86.25 300 GLN A CA 1
ATOM 2322 C C . GLN A 1 300 ? -27.102 -10.502 0.227 1.00 86.25 300 GLN A C 1
ATOM 2324 O O . GLN A 1 300 ? -26.424 -9.601 -0.270 1.00 86.25 300 GLN A O 1
ATOM 2329 N N . LEU A 1 301 ? -26.647 -11.289 1.211 1.00 85.00 301 LEU A N 1
ATOM 2330 C CA . LEU A 1 301 ? -25.293 -11.164 1.758 1.00 85.00 301 LEU A CA 1
ATOM 2331 C C . LEU A 1 301 ? -24.241 -11.494 0.704 1.00 85.00 301 LEU A C 1
ATOM 2333 O O . LEU A 1 301 ? -23.315 -10.716 0.513 1.00 85.00 301 LEU A O 1
ATOM 2337 N N . LEU A 1 302 ? -24.411 -12.595 -0.028 1.00 85.19 302 LEU A N 1
ATOM 2338 C CA . LEU A 1 302 ? -23.469 -13.011 -1.068 1.00 85.19 302 LEU A CA 1
ATOM 2339 C C . LEU A 1 302 ? -23.421 -12.036 -2.251 1.00 85.19 302 LEU A C 1
ATOM 2341 O O . LEU A 1 302 ? -22.360 -11.857 -2.845 1.00 85.19 302 LEU A O 1
ATOM 2345 N N . ALA A 1 303 ? -24.535 -11.374 -2.577 1.00 84.75 303 ALA A N 1
ATOM 2346 C CA . ALA A 1 303 ? -24.561 -10.343 -3.613 1.00 84.75 303 ALA A CA 1
ATOM 2347 C C . ALA A 1 303 ? -23.740 -9.097 -3.232 1.00 84.75 303 ALA A C 1
ATOM 2349 O O . ALA A 1 303 ? -23.170 -8.453 -4.112 1.00 84.75 303 ALA A O 1
ATOM 2350 N N . GLN A 1 304 ? -23.678 -8.752 -1.940 1.00 79.25 304 GLN A N 1
ATOM 2351 C CA . GLN A 1 304 ? -22.937 -7.586 -1.437 1.00 79.25 304 GLN A CA 1
ATOM 2352 C C . GLN A 1 304 ? -21.517 -7.924 -0.962 1.00 79.25 304 GLN A C 1
ATOM 2354 O O . GLN A 1 304 ? -20.639 -7.068 -1.020 1.00 79.25 304 GLN A O 1
ATOM 2359 N N . GLY A 1 305 ? -21.289 -9.159 -0.518 1.00 78.00 305 GLY A N 1
ATOM 2360 C CA . GLY A 1 305 ? -20.014 -9.659 -0.017 1.00 78.00 305 GLY A CA 1
ATOM 2361 C C . GLY A 1 305 ? -19.741 -11.091 -0.491 1.00 78.00 305 GLY A C 1
ATOM 2362 O O . GLY A 1 305 ? -19.882 -12.030 0.298 1.00 78.00 305 GLY A O 1
ATOM 2363 N N . PRO A 1 306 ? -19.315 -11.290 -1.755 1.00 81.94 306 PRO A N 1
ATOM 2364 C CA . PRO A 1 306 ? -19.022 -12.615 -2.313 1.00 81.94 306 PRO A CA 1
ATOM 2365 C C . PRO A 1 306 ? -17.980 -13.413 -1.516 1.00 81.94 306 PRO A C 1
ATOM 2367 O O . PRO A 1 306 ? -17.970 -14.642 -1.553 1.00 81.94 306 PRO A O 1
ATOM 2370 N N . GLN A 1 307 ? -17.112 -12.728 -0.767 1.00 76.94 307 GLN A N 1
ATOM 2371 C CA . GLN A 1 307 ? -16.092 -13.336 0.084 1.00 76.94 307 GLN A CA 1
ATOM 2372 C C . GLN A 1 307 ? -16.659 -14.183 1.234 1.00 76.94 307 GLN A C 1
ATOM 2374 O O . GLN A 1 307 ? -15.940 -15.026 1.760 1.00 76.94 307 GLN A O 1
ATOM 2379 N N . TRP A 1 308 ? -17.933 -14.009 1.601 1.00 82.75 308 TRP A N 1
ATOM 2380 C CA . TRP A 1 308 ? -18.594 -14.820 2.628 1.00 82.75 308 TRP A CA 1
ATOM 2381 C C . TRP A 1 308 ? -18.883 -16.257 2.175 1.00 82.75 308 TRP A C 1
ATOM 2383 O O . TRP A 1 308 ? -19.121 -17.120 3.018 1.00 82.75 308 TRP A O 1
ATOM 2393 N N . ALA A 1 309 ? -18.824 -16.551 0.871 1.00 83.31 309 ALA A N 1
ATOM 2394 C CA . ALA A 1 309 ? -19.134 -17.878 0.338 1.00 83.31 309 ALA A CA 1
ATOM 2395 C C . ALA A 1 309 ? -18.276 -18.998 0.955 1.00 83.31 309 ALA A C 1
ATOM 2397 O O . ALA A 1 309 ? -18.806 -20.062 1.257 1.00 83.31 309 ALA A O 1
ATOM 2398 N N . SER A 1 310 ? -16.984 -18.742 1.198 1.00 80.94 310 SER A N 1
ATOM 2399 C CA . SER A 1 310 ? -16.045 -19.716 1.783 1.00 80.94 310 SER A CA 1
ATOM 2400 C C . SER A 1 310 ? -16.203 -19.920 3.293 1.00 80.94 310 SER A C 1
ATOM 2402 O O . SER A 1 310 ? -15.515 -20.755 3.872 1.00 80.94 310 SER A O 1
ATOM 2404 N N . ILE A 1 311 ? -17.020 -19.088 3.945 1.00 85.38 311 ILE A N 1
ATOM 2405 C CA . ILE A 1 311 ? -17.381 -19.219 5.361 1.00 85.38 311 ILE A CA 1
ATOM 2406 C C . ILE A 1 311 ? -18.740 -19.907 5.455 1.00 85.38 311 ILE A C 1
ATOM 2408 O O . ILE A 1 311 ? -18.917 -20.833 6.237 1.00 85.38 311 ILE A O 1
ATOM 2412 N N . LEU A 1 312 ? -19.699 -19.486 4.624 1.00 88.44 312 LEU A N 1
ATOM 2413 C CA . LEU A 1 312 ? -21.064 -20.007 4.653 1.00 88.44 312 LEU A CA 1
ATOM 2414 C C . LEU A 1 312 ? -21.186 -21.453 4.148 1.00 88.44 312 LEU A C 1
ATOM 2416 O O . LEU A 1 312 ? -22.230 -22.071 4.352 1.00 88.44 312 LEU A O 1
ATOM 2420 N N . ASP A 1 313 ? -20.145 -22.000 3.517 1.00 87.62 313 ASP A N 1
ATOM 2421 C CA . ASP A 1 313 ? -20.073 -23.399 3.095 1.00 87.62 313 ASP A CA 1
ATOM 2422 C C . ASP A 1 313 ? -19.570 -24.360 4.194 1.00 87.62 313 ASP A C 1
ATOM 2424 O O . ASP A 1 313 ? -19.648 -25.575 4.000 1.00 87.62 313 ASP A O 1
ATOM 2428 N N . LEU A 1 314 ? -19.107 -23.856 5.346 1.00 90.00 314 LEU A N 1
ATOM 2429 C CA . LEU A 1 314 ? -18.619 -24.667 6.471 1.00 90.00 314 LEU A CA 1
ATOM 2430 C C . LEU A 1 314 ? -19.733 -25.546 7.074 1.00 90.00 314 LEU A C 1
ATOM 2432 O O . LEU A 1 314 ? -20.884 -25.112 7.106 1.00 90.00 314 LEU A O 1
ATOM 2436 N N . PRO A 1 315 ? -19.436 -26.773 7.546 1.00 88.69 315 PRO A N 1
ATOM 2437 C CA . PRO A 1 315 ? -20.449 -27.727 8.007 1.00 88.69 315 PRO A CA 1
ATOM 2438 C C . PRO A 1 315 ? -21.237 -27.274 9.243 1.00 88.69 315 PRO A C 1
ATOM 2440 O O . PRO A 1 315 ? -20.839 -26.386 9.988 1.00 88.69 315 PRO A O 1
ATOM 2443 N N . VAL A 1 316 ? -22.372 -27.929 9.489 1.00 89.81 316 VAL A N 1
ATOM 2444 C CA . VAL A 1 316 ? -23.120 -27.753 10.741 1.00 89.81 316 VAL A CA 1
ATOM 2445 C C . VAL A 1 316 ? -22.245 -28.164 11.934 1.00 89.81 316 VAL A C 1
ATOM 2447 O O . VAL A 1 316 ? -21.513 -29.149 11.864 1.00 89.81 316 VAL A O 1
ATOM 2450 N N . GLY A 1 317 ? -22.315 -27.395 13.020 1.00 86.94 317 GLY A N 1
ATOM 2451 C CA . GLY A 1 317 ? -21.523 -27.548 14.242 1.00 86.94 317 GLY A CA 1
ATOM 2452 C C . GLY A 1 317 ? -20.285 -26.646 14.307 1.00 86.94 317 GLY A C 1
ATOM 2453 O O . GLY A 1 317 ? -19.690 -26.498 15.379 1.00 86.94 317 GLY A O 1
ATOM 2454 N N . THR A 1 318 ? -19.895 -26.010 13.196 1.00 91.44 318 THR A N 1
ATOM 2455 C CA . THR A 1 318 ? -18.698 -25.162 13.177 1.00 91.44 318 THR A CA 1
ATOM 2456 C C . THR A 1 318 ? -18.921 -23.820 13.849 1.00 91.44 318 THR A C 1
ATOM 2458 O O . THR A 1 318 ? -19.952 -23.180 13.637 1.00 91.44 318 THR A O 1
ATOM 2461 N N . LEU A 1 319 ? -17.900 -23.365 14.573 1.00 90.44 319 LEU A N 1
ATOM 2462 C CA . LEU A 1 319 ? -17.819 -22.018 15.124 1.00 90.44 319 LEU A CA 1
ATOM 2463 C C . LEU A 1 319 ? -16.526 -21.357 14.646 1.00 90.44 319 LEU A C 1
ATOM 2465 O O . LEU A 1 319 ? -15.434 -21.853 14.909 1.00 90.44 319 LEU A O 1
ATOM 2469 N N . LEU A 1 320 ? -16.651 -20.239 13.939 1.00 89.75 320 LEU A N 1
ATOM 2470 C CA . LEU A 1 320 ? -15.541 -19.428 13.451 1.00 89.75 320 LEU A CA 1
ATOM 2471 C C . LEU A 1 320 ? -15.475 -18.127 14.245 1.00 89.75 320 LEU A C 1
ATOM 2473 O O . LEU A 1 320 ? -16.447 -17.379 14.279 1.00 89.75 320 LEU A O 1
ATOM 2477 N N . VAL A 1 321 ? -14.326 -17.829 14.841 1.00 86.06 321 VAL A N 1
ATOM 2478 C CA . VAL A 1 321 ? -14.073 -16.568 15.546 1.00 86.06 321 VAL A CA 1
ATOM 2479 C C . VAL A 1 321 ? -13.287 -15.626 14.642 1.00 86.06 321 VAL A C 1
ATOM 2481 O O . VAL A 1 321 ? -12.252 -15.996 14.090 1.00 86.06 321 VAL A O 1
ATOM 2484 N N . LEU A 1 322 ? -13.785 -14.402 14.495 1.00 82.56 322 LEU A N 1
ATOM 2485 C CA . LEU A 1 322 ? -13.258 -13.355 13.629 1.00 82.56 322 LEU A CA 1
ATOM 2486 C C . LEU A 1 322 ? -12.906 -12.121 14.456 1.00 82.56 322 LEU A C 1
ATOM 2488 O O . LEU A 1 322 ? -13.778 -11.540 15.105 1.00 82.56 322 LEU A O 1
ATOM 2492 N N . ARG A 1 323 ? -11.660 -11.656 14.369 1.00 76.88 323 ARG A N 1
ATOM 2493 C CA . ARG A 1 323 ? -11.230 -10.377 14.942 1.00 76.88 323 ARG A CA 1
ATOM 2494 C C . ARG A 1 323 ? -10.783 -9.456 13.816 1.00 76.88 323 ARG A C 1
ATOM 2496 O O . ARG A 1 323 ? -9.814 -9.738 13.118 1.00 76.88 323 ARG A O 1
ATOM 2503 N N . ALA A 1 324 ? -11.492 -8.343 13.654 1.00 70.62 324 ALA A N 1
ATOM 2504 C CA . ALA A 1 324 ? -11.323 -7.418 12.539 1.00 70.62 324 ALA A CA 1
ATOM 2505 C C . ALA A 1 324 ? -11.384 -8.143 11.176 1.00 70.62 324 ALA A C 1
ATOM 2507 O O . ALA A 1 324 ? -12.455 -8.614 10.789 1.00 70.62 324 ALA A O 1
ATOM 2508 N N . GLU A 1 325 ? -10.253 -8.224 10.472 1.00 70.12 325 GLU A N 1
ATOM 2509 C CA . GLU A 1 325 ? -10.109 -8.840 9.144 1.00 70.12 325 GLU A CA 1
ATOM 2510 C C . GLU A 1 325 ? -9.419 -10.217 9.170 1.00 70.12 325 GLU A C 1
ATOM 2512 O O . GLU A 1 325 ? -9.114 -10.788 8.121 1.00 70.12 325 GLU A O 1
ATOM 2517 N N . SER A 1 326 ? -9.160 -10.771 10.358 1.00 76.06 326 SER A N 1
ATOM 2518 C CA . SER A 1 326 ? -8.497 -12.068 10.503 1.00 76.06 326 SER A CA 1
ATOM 2519 C C . SER A 1 326 ? -9.383 -13.093 11.200 1.00 76.06 326 SER A C 1
ATOM 2521 O O . SER A 1 326 ? -10.146 -12.780 12.123 1.00 76.06 326 SER A O 1
ATOM 2523 N N . ALA A 1 327 ? -9.284 -14.336 10.736 1.00 81.19 327 ALA A N 1
ATOM 2524 C CA . ALA A 1 327 ? -9.867 -15.471 11.427 1.00 81.19 327 ALA A CA 1
ATOM 2525 C C . ALA A 1 327 ? -8.935 -15.892 12.570 1.00 81.19 327 ALA A C 1
ATOM 2527 O O . ALA A 1 327 ? -7.772 -16.221 12.354 1.00 81.19 327 ALA A O 1
ATOM 2528 N N . GLU A 1 328 ? -9.443 -15.882 13.799 1.00 80.00 328 GLU A N 1
ATOM 2529 C CA . GLU A 1 328 ? -8.653 -16.267 14.966 1.00 80.00 328 GLU A CA 1
ATOM 2530 C C . GLU A 1 328 ? -8.676 -17.773 15.201 1.00 80.00 328 GLU A C 1
ATOM 2532 O O . GLU A 1 328 ? -7.657 -18.359 15.556 1.00 80.00 328 GLU A O 1
ATOM 2537 N N . ALA A 1 329 ? -9.835 -18.407 15.045 1.00 83.31 329 ALA A N 1
ATOM 2538 C CA . ALA A 1 329 ? -9.972 -19.839 15.262 1.00 83.31 329 ALA A CA 1
ATOM 2539 C C . ALA A 1 329 ? -11.218 -20.387 14.570 1.00 83.31 329 ALA A C 1
ATOM 2541 O O . ALA A 1 329 ? -12.278 -19.764 14.612 1.00 83.31 329 ALA A O 1
ATOM 2542 N N . LEU A 1 330 ? -11.100 -21.586 14.006 1.00 87.06 330 LEU A N 1
ATOM 2543 C CA . LEU A 1 330 ? -12.227 -22.409 13.576 1.00 87.06 330 LEU A CA 1
ATOM 2544 C C . LEU A 1 330 ? -12.327 -23.633 14.487 1.00 87.06 330 LEU A C 1
ATOM 2546 O O . LEU A 1 330 ? -11.342 -24.354 14.650 1.00 87.06 330 LEU A O 1
ATOM 2550 N N . LEU A 1 331 ? -13.505 -23.872 15.058 1.00 88.00 331 LEU A N 1
ATOM 2551 C CA . LEU A 1 331 ? -13.786 -24.970 15.978 1.00 88.00 331 LEU A CA 1
ATOM 2552 C C . LEU A 1 331 ? -14.840 -25.924 15.395 1.00 88.00 331 LEU A C 1
ATOM 2554 O O . LEU A 1 331 ? -15.783 -25.476 14.739 1.00 88.00 331 LEU A O 1
ATOM 2558 N N . ASP A 1 332 ? -14.705 -27.221 15.678 1.00 86.69 332 ASP A N 1
ATOM 2559 C CA . ASP A 1 332 ? -15.726 -28.245 15.409 1.00 86.69 332 ASP A CA 1
ATOM 2560 C C . ASP A 1 332 ? -16.829 -28.266 16.481 1.00 86.69 332 ASP A C 1
ATOM 2562 O O . ASP A 1 332 ? -16.747 -27.553 17.485 1.00 86.69 332 ASP A O 1
ATOM 2566 N N . ASP A 1 333 ? -17.841 -29.114 16.293 1.00 84.62 333 ASP A N 1
ATOM 2567 C CA . ASP A 1 333 ? -18.984 -29.309 17.198 1.00 84.62 333 ASP A CA 1
ATOM 2568 C C . ASP A 1 333 ? -18.591 -29.679 18.642 1.00 84.62 333 ASP A C 1
ATOM 2570 O O . ASP A 1 333 ? -19.332 -29.394 19.584 1.00 84.62 333 ASP A O 1
ATOM 2574 N N . ARG A 1 334 ? -17.404 -30.261 18.836 1.00 78.69 334 ARG A N 1
ATOM 2575 C CA . ARG A 1 334 ? -16.846 -30.654 20.137 1.00 78.69 334 ARG A CA 1
ATOM 2576 C C . ARG A 1 334 ? -15.991 -29.564 20.782 1.00 78.69 334 ARG A C 1
ATOM 2578 O O . ARG A 1 334 ? -15.528 -29.753 21.904 1.00 78.69 334 ARG A O 1
ATOM 2585 N N . GLY A 1 335 ? -15.793 -28.429 20.110 1.00 76.75 335 GLY A N 1
ATOM 2586 C CA . GLY A 1 335 ? -14.915 -27.352 20.574 1.00 76.75 335 GLY A CA 1
ATOM 2587 C C . GLY A 1 335 ? -13.430 -27.608 20.306 1.00 76.75 335 GLY A C 1
ATOM 2588 O O . GLY A 1 335 ? -12.583 -26.903 20.851 1.00 76.75 335 GLY A O 1
ATOM 2589 N N . THR A 1 336 ? -13.102 -28.587 19.464 1.00 81.00 336 THR A N 1
ATOM 2590 C CA . THR A 1 336 ? -11.738 -28.842 18.996 1.00 81.00 336 THR A CA 1
ATOM 2591 C C . THR A 1 336 ? -11.367 -27.814 17.936 1.00 81.00 336 THR A C 1
ATOM 2593 O O . THR A 1 336 ? -12.156 -27.535 17.036 1.00 81.00 336 THR A O 1
ATOM 2596 N N . ILE A 1 337 ? -10.152 -27.269 18.000 1.00 82.19 337 ILE A N 1
ATOM 2597 C CA . ILE A 1 337 ? -9.650 -26.344 16.978 1.00 82.19 337 ILE A CA 1
ATOM 2598 C C . ILE A 1 337 ? -9.350 -27.128 15.692 1.00 82.19 337 ILE A C 1
ATOM 2600 O O . ILE A 1 337 ? -8.443 -27.958 15.665 1.00 82.19 337 ILE A O 1
ATOM 2604 N N . LEU A 1 338 ? -10.087 -26.828 14.623 1.00 81.94 338 LEU A N 1
ATOM 2605 C CA . LEU A 1 338 ? -9.832 -27.314 13.264 1.00 81.94 338 LEU A CA 1
ATOM 2606 C C . LEU A 1 338 ? -8.762 -26.482 12.555 1.00 81.94 338 LEU A C 1
ATOM 2608 O O . LEU A 1 338 ? -8.002 -27.008 11.745 1.00 81.94 338 LEU A O 1
ATOM 2612 N N . TRP A 1 339 ? -8.701 -25.184 12.858 1.00 80.00 339 TRP A N 1
ATOM 2613 C CA . TRP A 1 339 ? -7.702 -24.279 12.301 1.00 80.00 339 TRP A CA 1
ATOM 2614 C C . TRP A 1 339 ? -7.385 -23.148 13.291 1.00 80.00 339 TRP A C 1
ATOM 2616 O O . TRP A 1 339 ? -8.297 -22.403 13.667 1.00 80.00 339 TRP A O 1
ATOM 2626 N N . PRO A 1 340 ? -6.127 -23.032 13.753 1.00 72.50 340 PRO A N 1
ATOM 2627 C CA . PRO A 1 340 ? -5.668 -21.883 14.518 1.00 72.50 340 PRO A CA 1
ATOM 2628 C C . PRO A 1 340 ? -5.296 -20.747 13.556 1.00 72.50 340 PRO A C 1
ATOM 2630 O O . PRO A 1 340 ? -4.616 -20.984 12.557 1.00 72.50 340 PRO A O 1
ATOM 2633 N N . GLY A 1 341 ? -5.721 -19.521 13.864 1.00 69.56 341 GLY A N 1
ATOM 2634 C CA . GLY A 1 341 ? -5.359 -18.322 13.108 1.00 69.56 341 GLY A CA 1
ATOM 2635 C C . GLY A 1 341 ? -3.849 -18.126 12.959 1.00 69.56 341 GLY A C 1
ATOM 2636 O O . GLY A 1 341 ? -3.070 -18.728 13.709 1.00 69.56 341 GLY A O 1
ATOM 2637 N N . PRO A 1 342 ? -3.401 -17.281 12.012 1.00 60.53 342 PRO A N 1
ATOM 2638 C CA . PRO A 1 342 ? -1.985 -17.029 11.786 1.00 60.53 342 PRO A CA 1
ATOM 2639 C C . PRO A 1 342 ? -1.322 -16.532 13.078 1.00 60.53 342 PRO A C 1
ATOM 2641 O O . PRO A 1 342 ? -1.568 -15.428 13.555 1.00 60.53 342 PRO A O 1
ATOM 2644 N N . THR A 1 343 ? -0.466 -17.364 13.671 1.00 50.00 343 THR A N 1
ATOM 2645 C CA . THR A 1 343 ? 0.362 -16.974 14.815 1.00 50.00 343 THR A CA 1
ATOM 2646 C C . THR A 1 343 ? 1.395 -15.952 14.370 1.00 50.00 343 THR A C 1
ATOM 2648 O O . THR A 1 343 ? 2.274 -16.280 13.573 1.00 50.00 343 THR A O 1
ATOM 2651 N N . GLU A 1 344 ? 1.372 -14.751 14.945 1.00 39.34 344 GLU A N 1
ATOM 2652 C CA . GLU A 1 344 ? 2.357 -13.681 14.710 1.00 39.34 344 GLU A CA 1
ATOM 2653 C C . GLU A 1 344 ? 3.766 -14.001 15.276 1.00 39.34 344 GLU A C 1
ATOM 2655 O O . GLU A 1 344 ? 4.551 -13.121 15.619 1.00 39.34 344 GLU A O 1
ATOM 2660 N N . SER A 1 345 ? 4.130 -15.273 15.441 1.00 34.88 345 SER A N 1
ATOM 2661 C CA . SER A 1 345 ? 5.352 -15.680 16.141 1.00 34.88 345 SER A CA 1
ATOM 2662 C C . SER A 1 345 ? 5.889 -17.013 15.633 1.00 34.88 345 SER A C 1
ATOM 2664 O O . SER A 1 345 ? 5.651 -18.065 16.214 1.00 34.88 345 SER A O 1
ATOM 2666 N N . ALA A 1 346 ? 6.672 -16.954 14.555 1.00 29.36 346 ALA A N 1
ATOM 2667 C CA . ALA A 1 346 ? 7.640 -18.005 14.226 1.00 29.36 346 ALA A CA 1
ATOM 2668 C C . ALA A 1 346 ? 8.874 -17.511 13.446 1.00 29.36 346 ALA A C 1
ATOM 2670 O O . ALA A 1 346 ? 9.886 -18.206 13.447 1.00 29.36 346 ALA A O 1
ATOM 2671 N N . ASP A 1 347 ? 8.855 -16.314 12.841 1.00 31.64 347 ASP A N 1
ATOM 2672 C CA . ASP A 1 347 ? 9.885 -15.953 11.846 1.00 31.64 347 ASP A CA 1
ATOM 2673 C C . ASP A 1 347 ? 10.926 -14.907 12.296 1.00 31.64 347 ASP A C 1
ATOM 2675 O O . ASP A 1 347 ? 11.811 -14.527 11.536 1.00 31.64 347 ASP A O 1
ATOM 2679 N N . LYS A 1 348 ? 10.901 -14.462 13.563 1.00 34.16 348 LYS A N 1
ATOM 2680 C CA . LYS A 1 348 ? 11.928 -13.541 14.108 1.00 34.16 348 LYS A CA 1
ATOM 2681 C C . LYS A 1 348 ? 13.084 -14.228 14.848 1.00 34.16 348 LYS A C 1
ATOM 2683 O O . LYS A 1 348 ? 13.985 -13.544 15.323 1.00 34.16 348 LYS A O 1
ATOM 2688 N N . ARG A 1 349 ? 13.118 -15.567 14.922 1.00 33.09 349 ARG A N 1
ATOM 2689 C CA . ARG A 1 349 ? 14.222 -16.334 15.548 1.00 33.09 349 ARG A CA 1
ATOM 2690 C C . ARG A 1 349 ? 15.034 -17.157 14.544 1.00 33.09 349 ARG A C 1
ATOM 2692 O O . ARG A 1 349 ? 15.443 -18.268 14.860 1.00 33.09 349 ARG A O 1
ATOM 2699 N N . ARG A 1 350 ? 15.289 -16.648 13.337 1.00 34.78 350 ARG A N 1
ATOM 2700 C CA . ARG A 1 350 ? 16.354 -17.178 12.466 1.00 34.78 350 ARG A CA 1
ATOM 2701 C C . ARG A 1 350 ? 16.979 -16.077 11.623 1.00 34.78 350 ARG A C 1
ATOM 2703 O O . ARG A 1 350 ? 16.674 -15.946 10.446 1.00 34.78 350 ARG A O 1
ATOM 2710 N N . GLN A 1 351 ? 17.927 -15.359 12.207 1.00 30.09 351 GLN A N 1
ATOM 2711 C CA . GLN A 1 351 ? 19.207 -15.096 11.550 1.00 30.09 351 GLN A CA 1
ATOM 2712 C C . GLN A 1 351 ? 20.240 -14.684 12.613 1.00 30.09 351 GLN A C 1
ATOM 2714 O O . GLN A 1 351 ? 19.847 -14.058 13.597 1.00 30.09 351 GLN A O 1
ATOM 2719 N N . PRO A 1 352 ? 21.490 -15.164 12.479 1.00 42.28 352 PRO A N 1
ATOM 2720 C CA . PRO A 1 352 ? 22.506 -15.138 13.531 1.00 42.28 352 PRO A CA 1
ATOM 2721 C C . PRO A 1 352 ? 23.050 -13.746 13.852 1.00 42.28 352 PRO A C 1
ATOM 2723 O O . PRO A 1 352 ? 23.034 -12.875 12.950 1.00 42.28 352 PRO A O 1
#

pLDDT: mean 78.67, std 19.45, range [26.5, 98.0]

Radius of gyration: 35.38 Å; chains: 1; bounding box: 84×51×117 Å

Secondary structure (DSSP, 8-state):
---PPPHHHHHHHHHHHHHHHHHHHHHHHHHHHHHHHHHHHHHIIIIIIHHHHHHHHHHHHHHHHHHHHHHHHHHHPBPTTS-BPP-HHHHHHHHHHHHHHHHHHHHHHHHHHHHHHHHHHHHHHHHHHHHHHHIIIIIHHHHHHHHHHHHHHHHHHHHHHHTTSS---TTTGGGSS-S---S--SSS----HHHHHHHHHGGGGSPPHHHHHHPPB-PPPHHHHTPPPPHHHHHHHHTS-----PPPTTSEEEEETTGGG-SEEEEEEPPPSSTTEEEEEEEESSSSPP--EEEEEHHHHHHH-GGGHHHHTSPTT-EEEEETTEEEEEE-TTS-EEEE---S-SSSS---

Sequence (352 aa):
MSQAARVESIEKLKDLRVALCLFAETARTGLLEADSEIQRTGLWLKNEQLRYWKSQIVSRSELFTRAKIALNQKKLTKTPLGGHYSCVDEEKAVQLARRRLEEAQTKLGNVQKWNRRLDEEVFEYKGQVQALGRMVDSEVPAAIARLDRMIESLESYMSLKSAAGEDVDLHAAFASVARGGEPGELLDSPWPESRAAAYAELRKLSPSAEVRQQAPAGSIPQPLAGRIVSQADRDGIAGLDITRTLPSPDSRLVFAVGCDTASHLYVERVEPAGPDDSGWYLGPVEGDPPDRFQALQIGQLLAQGPQWASILDLPVGTLLVLRAESAEALLDDRGTILWPGPTESADKRRQP